Protein 4BG7 (pdb70)

Secondary structure (P-SEA, 3-state):
cccccccccccccbbbbcccccccccccccccccccccbbbbbbbbcccbbbbbccccccccccaaaaaaaaaaaaaaaaaaccaaaaaaaaaaaccc/ccbbbbbcccccccccccbbbbcccbbbbbbbbbbbccccccccccccccccccaaaaaaaaaaaaaaaaaaccaaaaaaaaaaaaac

Nearest PDB structures (foldseek):
  4bg7-assembly1_A  TM=1.010E+00  e=4.089E-16  Tequintavirus T5
  4bg7-assembly1_B  TM=7.898E-01  e=1.326E-11  Tequintavirus T5
  7jta-assembly1_A  TM=6.533E-01  e=3.743E-01  Clostridia bacterium
  4bg7-assembly1_B  TM=1.011E+00  e=5.652E-16  Tequintavirus T5
  4bg7-assembly1_A  TM=7.898E-01  e=8.156E-12  Tequintavirus T5

Solvent-accessible surface area: 10428 Å² total; per-residue (Å²): 120,31,18,13,108,62,2,102,65,16,104,44,82,29,41,26,77,9,52,96,131,158,14,71,5,11,32,14,0,3,0,82,46,162,67,69,72,1,4,4,1,18,39,39,72,69,41,172,103,106,107,86,104,80,33,131,62,12,4,0,5,5,21,52,85,145,6,3,0,40,10,19,42,0,2,20,58,0,0,54,100,52,158,26,40,148,61,0,75,104,56,7,112,93,61,104,112,64,161,79,82,38,70,26,69,5,17,98,94,173,17,38,18,0,35,0,24,2,54,80,118,191,85,82,55,73,0,3,8,48,10,52,44,58,52,173,112,104,114,86,81,70,15,201,11,8,11,65,4,68,32,53,64,109,22,2,0,36,6,16,33,0,3,24,55,0,0,49,121,42,156,41,28,152,90,0,73,121,109,7,92,70,65,141,100,78

CATH classification: 2.30.31.10

B-factor: mean 36.11, std 12.83, range [18.99, 108.03]

Structure (mmCIF, N/CA/C/O backbone):
data_4BG7
#
_entry.id   4BG7
#
_cell.length_a   108.570
_cell.length_b   108.570
_cell.length_c   34.633
_cell.angle_alpha   90.00
_cell.angle_beta   90.00
_cell.angle_gamma   90.00
#
_symmetry.space_group_name_H-M   'I 4'
#
loop_
_entity.id
_entity.type
_entity.pdbx_description
1 polymer 'PUTATIVE TRANSCRIPTIONAL COACTIVATOR P15'
2 water water
#
loop_
_atom_site.group_PDB
_atom_site.id
_atom_site.type_symbol
_atom_site.label_atom_id
_atom_site.label_alt_id
_atom_site.label_comp_id
_atom_site.label_asym_id
_atom_site.label_entity_id
_atom_site.label_seq_id
_atom_site.pdbx_PDB_ins_code
_atom_site.Cartn_x
_atom_site.Cartn_y
_atom_site.Cartn_z
_atom_site.occupancy
_atom_site.B_iso_or_equiv
_atom_site.auth_seq_id
_atom_site.auth_comp_id
_atom_site.auth_asym_id
_atom_site.auth_atom_id
_atom_site.pdbx_PDB_model_num
ATOM 1 N N . GLU A 1 3 ? 33.551 69.609 85.056 1.00 42.85 3 GLU A N 1
ATOM 2 C CA . GLU A 1 3 ? 32.336 68.928 84.423 1.00 45.43 3 GLU A CA 1
ATOM 3 C C . GLU A 1 3 ? 31.250 69.950 84.059 1.00 44.88 3 GLU A C 1
ATOM 4 O O . GLU A 1 3 ? 30.433 70.331 84.919 1.00 41.51 3 GLU A O 1
ATOM 10 N N . GLN A 1 4 ? 31.217 70.382 82.799 1.00 38.18 4 GLN A N 1
ATOM 11 C CA . GLN A 1 4 ? 30.377 71.527 82.383 1.00 37.65 4 GLN A CA 1
ATOM 12 C C . GLN A 1 4 ? 30.187 71.599 80.852 1.00 32.10 4 GLN A C 1
ATOM 13 O O . GLN A 1 4 ? 30.992 71.033 80.160 1.00 33.14 4 GLN A O 1
ATOM 19 N N . VAL A 1 5 ? 29.183 72.341 80.361 1.00 33.38 5 VAL A N 1
ATOM 20 C CA . VAL A 1 5 ? 29.025 72.644 78.914 1.00 36.02 5 VAL A CA 1
ATOM 21 C C . VAL A 1 5 ? 29.559 74.061 78.584 1.00 35.07 5 VAL A C 1
ATOM 22 O O . VAL A 1 5 ? 29.376 75.028 79.349 1.00 31.51 5 VAL A O 1
ATOM 26 N N . ASN A 1 6 ? 30.289 74.154 77.479 1.00 32.94 6 ASN A N 1
ATOM 27 C CA . ASN A 1 6 ? 30.815 75.429 77.017 1.00 31.39 6 ASN A CA 1
ATOM 28 C C . ASN A 1 6 ? 30.055 75.895 75.811 1.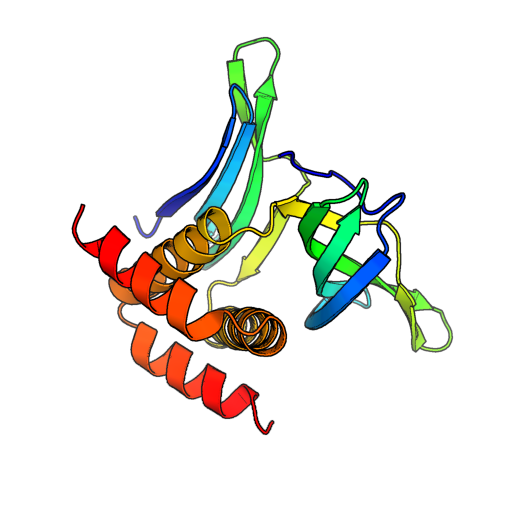00 29.10 6 ASN A C 1
ATOM 29 O O . ASN A 1 6 ? 29.804 75.081 74.906 1.00 26.86 6 ASN A O 1
ATOM 34 N N . GLN A 1 7 ? 29.719 77.212 75.799 1.00 28.83 7 GLN A N 1
ATOM 35 C CA . GLN A 1 7 ? 28.838 77.807 74.774 1.00 28.65 7 GLN A CA 1
ATOM 36 C C . GLN A 1 7 ? 29.648 78.514 73.705 1.00 25.39 7 GLN A C 1
ATOM 37 O O . GLN A 1 7 ? 29.100 79.060 72.729 1.00 26.69 7 GLN A O 1
ATOM 43 N N . ASN A 1 8 ? 30.975 78.420 73.868 1.00 25.78 8 ASN A N 1
ATOM 44 C CA . ASN A 1 8 ? 31.959 78.887 72.923 1.00 24.98 8 ASN A CA 1
ATOM 45 C C . ASN A 1 8 ? 33.333 78.238 73.248 1.00 22.02 8 ASN A C 1
ATOM 46 O O . ASN A 1 8 ? 33.478 77.442 74.203 1.00 24.36 8 ASN A O 1
ATOM 51 N N . TYR A 1 9 ? 34.297 78.520 72.375 1.00 21.48 9 TYR A N 1
ATOM 52 C CA . TYR A 1 9 ? 35.623 77.988 72.534 1.00 21.96 9 TYR A CA 1
ATOM 53 C C . TYR A 1 9 ? 36.678 78.968 73.051 1.00 24.33 9 TYR A C 1
ATOM 54 O O . TYR A 1 9 ? 37.878 78.702 72.926 1.00 20.83 9 TYR A O 1
ATOM 63 N N . GLU A 1 10 ? 36.236 80.073 73.659 1.00 25.08 10 GLU A N 1
ATOM 64 C CA . GLU A 1 10 ? 37.174 80.968 74.364 1.00 28.41 10 GLU A CA 1
ATOM 65 C C . GLU A 1 10 ? 38.016 80.236 75.403 1.00 26.66 10 GLU A C 1
ATOM 66 O O . GLU A 1 10 ? 37.498 79.558 76.292 1.00 27.08 10 GLU A O 1
ATOM 72 N N . GLY A 1 11 ? 39.330 80.372 75.282 1.00 30.05 11 GLY A N 1
ATOM 73 C CA . GLY A 1 11 ? 40.266 79.726 76.203 1.00 32.88 11 GLY A CA 1
ATOM 74 C C . GLY A 1 11 ? 40.589 78.252 75.883 1.00 34.86 11 GLY A C 1
ATOM 75 O O . GLY A 1 11 ? 41.371 77.633 76.587 1.00 36.66 11 GLY A O 1
ATOM 76 N N . HIS A 1 12 ? 39.994 77.688 74.830 1.00 30.77 12 HIS A N 1
ATOM 77 C CA . HIS A 1 12 ? 40.217 76.278 74.494 1.00 27.52 12 HIS A CA 1
ATOM 78 C C . HIS A 1 12 ? 41.329 76.186 73.526 1.00 27.68 12 HIS A C 1
ATOM 79 O O . HIS A 1 12 ? 41.438 77.004 72.603 1.00 26.86 12 HIS A O 1
ATOM 86 N N . VAL A 1 13 ? 42.094 75.117 73.643 1.00 28.52 13 VAL A N 1
ATOM 87 C CA . VAL A 1 13 ? 43.087 74.751 72.651 1.00 26.73 13 VAL A CA 1
ATOM 88 C C . VAL A 1 13 ? 42.710 73.333 72.106 1.00 23.90 13 VAL A C 1
ATOM 89 O O . VAL A 1 13 ? 42.553 72.417 72.890 1.00 27.66 13 VAL A O 1
ATOM 93 N N . ASP A 1 14 ? 42.656 73.187 70.798 1.00 25.00 14 ASP A N 1
ATOM 94 C CA . ASP A 1 14 ? 42.358 71.910 70.159 1.00 26.76 14 ASP A CA 1
ATOM 95 C C . ASP A 1 14 ? 43.508 70.917 70.356 1.00 32.90 14 ASP A C 1
ATOM 96 O O . ASP A 1 14 ? 44.707 71.228 70.173 1.00 34.49 14 ASP A O 1
ATOM 101 N N . ASP A 1 15 ? 43.133 69.707 70.684 1.00 30.66 15 ASP A N 1
ATOM 102 C CA . ASP A 1 15 ? 44.031 68.551 70.663 1.00 32.47 15 ASP A CA 1
ATOM 103 C C . ASP A 1 15 ? 43.725 67.592 69.515 1.00 32.09 15 ASP A C 1
ATOM 104 O O . ASP A 1 15 ? 44.649 66.965 69.002 1.00 31.50 15 ASP A O 1
ATOM 109 N N . GLN A 1 16 ? 42.464 67.506 69.097 1.00 27.85 16 GLN A N 1
ATOM 110 C CA . GLN A 1 16 ? 42.097 66.844 67.780 1.00 28.28 16 GLN A CA 1
ATOM 111 C C . GLN A 1 16 ? 41.007 67.614 67.105 1.00 27.87 16 GLN A C 1
ATOM 112 O O . GLN A 1 16 ? 40.199 68.265 67.788 1.00 28.70 16 GLN A O 1
ATOM 118 N N . SER A 1 17 ? 40.931 67.520 65.764 1.00 26.46 17 SER A N 1
ATOM 119 C CA . SER A 1 17 ? 39.923 68.229 64.987 1.00 27.67 17 SER A CA 1
ATOM 120 C C . SER A 1 17 ? 39.672 67.448 63.715 1.00 29.12 17 SER A C 1
ATOM 121 O O . SER A 1 17 ? 40.641 67.272 62.957 1.00 31.86 17 SER A O 1
ATOM 124 N N . ILE A 1 18 ? 38.428 66.999 63.492 1.00 29.75 18 ILE A N 1
ATOM 125 C CA . ILE A 1 18 ? 38.027 66.231 62.269 1.00 30.98 18 ILE A CA 1
ATOM 126 C C . ILE A 1 18 ? 36.855 66.850 61.541 1.00 26.60 18 ILE A C 1
ATOM 127 O O . ILE A 1 18 ? 35.770 67.099 62.117 1.00 29.09 18 ILE A O 1
ATOM 132 N N . ILE A 1 19 ? 37.047 67.157 60.255 1.00 25.86 19 ILE A N 1
ATOM 133 C CA . ILE A 1 19 ? 35.982 67.707 59.492 1.00 27.86 19 ILE A CA 1
ATOM 134 C C . ILE A 1 19 ? 34.780 66.763 59.410 1.00 28.77 19 ILE A C 1
ATOM 135 O O . ILE A 1 19 ? 34.944 65.597 59.168 1.00 37.09 19 ILE A O 1
ATOM 140 N N . LEU A 1 20 ? 33.595 67.287 59.618 1.00 32.01 20 LEU A N 1
ATOM 141 C CA . LEU A 1 20 ? 32.358 66.579 59.399 1.00 33.71 20 LEU A CA 1
ATOM 142 C C . LEU A 1 20 ? 31.786 67.030 58.040 1.00 40.84 20 LEU A C 1
ATOM 143 O O . LEU A 1 20 ? 31.710 66.213 57.146 1.00 43.20 20 LEU A O 1
ATOM 148 N N . TRP A 1 21 ? 31.370 68.296 57.915 1.00 42.19 21 TRP A N 1
ATOM 149 C CA . TRP A 1 21 ? 30.789 68.850 56.674 1.00 42.43 21 TRP A CA 1
ATOM 150 C C . TRP A 1 21 ? 30.771 70.386 56.670 1.00 45.83 21 TRP A C 1
ATOM 151 O O . TRP A 1 21 ? 31.187 71.022 57.654 1.00 43.41 21 TRP A O 1
ATOM 162 N N . GLU A 1 22 ? 30.306 70.988 55.575 1.00 41.97 22 GLU A N 1
ATOM 163 C CA . GLU A 1 22 ? 30.235 72.466 55.428 1.00 45.54 22 GLU A CA 1
ATOM 164 C C . GLU A 1 22 ? 28.896 72.957 54.948 1.00 46.99 22 GLU A C 1
ATOM 165 O O . GLU A 1 22 ? 28.207 72.226 54.248 1.00 47.14 22 GLU A O 1
ATOM 171 N N . LYS A 1 23 ? 28.607 74.232 55.221 1.00 47.50 23 LYS A N 1
ATOM 172 C CA . LYS A 1 23 ? 27.380 74.944 54.806 1.00 51.92 23 LYS A CA 1
ATOM 173 C C . LYS A 1 23 ? 27.803 76.365 54.383 1.00 53.93 23 LYS A C 1
ATOM 174 O O . LYS A 1 23 ? 28.175 77.196 55.230 1.00 44.43 23 LYS A O 1
ATOM 180 N N . GLU A 1 24 ? 27.798 76.612 53.071 1.00 51.86 24 GLU A N 1
ATOM 181 C CA . GLU A 1 24 ? 28.286 77.889 52.498 1.00 56.06 24 GLU A CA 1
ATOM 182 C C . GLU A 1 24 ? 29.466 78.422 53.298 1.00 57.47 24 GLU A C 1
ATOM 183 O O . GLU A 1 24 ? 29.426 79.557 53.796 1.00 60.51 24 GLU A O 1
ATOM 189 N N . GLY A 1 25 ? 30.510 77.617 53.464 1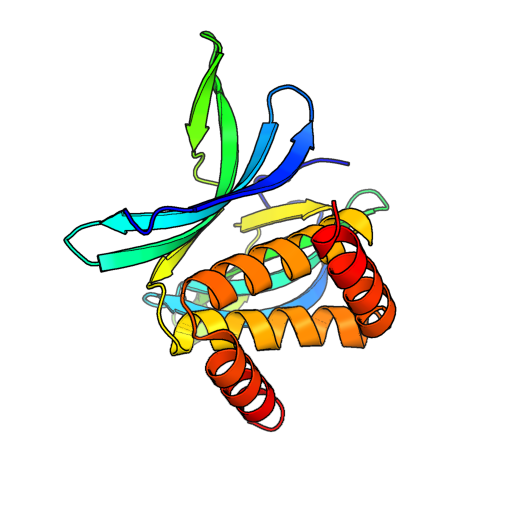.00 51.79 25 GLY A N 1
ATOM 190 C CA . GLY A 1 25 ? 31.754 78.175 54.022 1.00 54.97 25 GLY A CA 1
ATOM 191 C C . GLY A 1 25 ? 31.768 78.519 55.507 1.00 53.13 25 GLY A C 1
ATOM 192 O O . GLY A 1 25 ? 32.669 79.256 55.977 1.00 45.28 25 GLY A O 1
ATOM 193 N N . GLU A 1 26 ? 30.738 78.046 56.217 1.00 48.50 26 GLU A N 1
ATOM 194 C CA . GLU A 1 26 ? 30.843 77.652 57.609 1.00 47.72 26 GLU A CA 1
ATOM 195 C C . GLU A 1 26 ? 31.115 76.116 57.642 1.00 42.13 26 GLU A C 1
ATOM 196 O O . GLU A 1 26 ? 30.370 75.322 57.080 1.00 49.97 26 GLU A O 1
ATOM 202 N N . GLN A 1 27 ? 32.204 75.708 58.250 1.00 39.12 27 GLN A N 1
ATOM 203 C CA . GLN A 1 27 ? 32.610 74.300 58.301 1.00 36.41 27 GLN A CA 1
ATOM 204 C C . GLN A 1 27 ? 32.541 73.696 59.733 1.00 42.74 27 GLN A C 1
ATOM 205 O O . GLN A 1 27 ? 32.972 74.337 60.699 1.00 39.23 27 GLN A O 1
ATOM 211 N N . VAL A 1 28 ? 32.065 72.449 59.860 1.00 38.08 28 VAL A N 1
ATOM 212 C CA . VAL A 1 28 ? 31.770 71.856 61.170 1.00 37.56 28 VAL A CA 1
ATOM 213 C C . VAL A 1 28 ? 32.859 70.842 61.520 1.00 31.13 28 VAL A C 1
ATOM 214 O O . VAL A 1 28 ? 32.998 69.854 60.834 1.00 34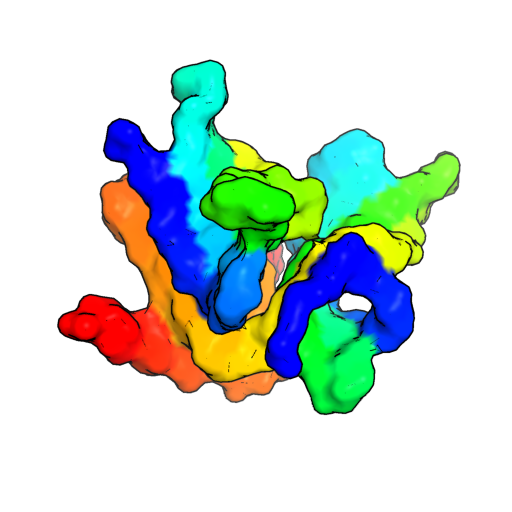.72 28 VAL A O 1
ATOM 218 N N . ARG A 1 29 ? 33.665 71.092 62.568 1.00 30.88 29 ARG A N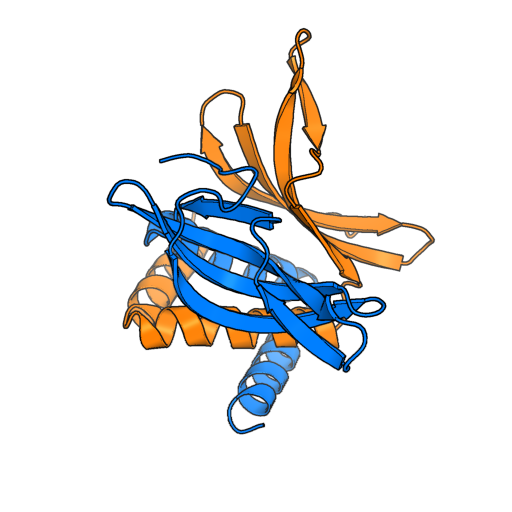 1
ATOM 219 C CA . ARG A 1 29 ? 34.709 70.123 62.982 1.00 26.52 29 ARG A CA 1
ATOM 220 C C . ARG A 1 29 ? 34.484 69.524 64.349 1.00 27.22 29 ARG A C 1
ATOM 221 O O . ARG A 1 29 ? 34.310 70.236 65.333 1.00 25.25 29 ARG A O 1
ATOM 229 N N . LEU A 1 30 ? 34.450 68.199 64.401 1.00 25.77 30 LEU A N 1
ATOM 230 C CA . LEU A 1 30 ? 34.417 67.450 65.648 1.00 25.96 30 LEU A CA 1
ATOM 231 C C . LEU A 1 30 ? 35.737 67.626 66.334 1.00 24.81 30 LEU A C 1
ATOM 232 O O . LEU A 1 30 ? 36.817 67.262 65.791 1.00 26.96 30 LEU A O 1
ATOM 237 N N . THR A 1 31 ? 35.653 68.125 67.559 1.00 24.11 31 THR A N 1
ATOM 238 C CA . THR A 1 31 ? 36.831 68.669 68.219 1.00 23.26 31 THR A CA 1
ATOM 239 C C . THR A 1 31 ? 36.998 68.131 69.641 1.00 22.40 31 THR A C 1
ATOM 240 O O . THR A 1 31 ? 36.027 68.012 70.377 1.00 21.58 31 THR A O 1
ATOM 244 N N . VAL A 1 32 ? 38.237 67.786 69.975 1.00 22.81 32 VAL A N 1
ATOM 245 C CA . VAL A 1 32 ? 38.608 67.516 71.346 1.00 22.15 32 VAL A CA 1
ATOM 246 C C . VAL A 1 32 ? 39.517 68.714 71.678 1.00 21.59 32 VAL A C 1
ATOM 247 O O . VAL A 1 32 ? 40.518 68.998 70.969 1.00 24.05 32 VAL A O 1
ATOM 251 N N . SER A 1 33 ? 39.203 69.353 72.782 1.00 23.98 33 SER A N 1
ATOM 252 C CA . SER A 1 33 ? 39.921 70.553 73.231 1.00 22.87 33 SER A CA 1
ATOM 253 C C . SER A 1 33 ? 40.198 70.478 74.723 1.00 24.95 33 SER A C 1
ATOM 254 O O . SER A 1 33 ? 39.521 69.763 75.457 1.00 23.85 33 SER A O 1
ATOM 257 N N . GLU A 1 34 ? 41.201 71.242 75.150 1.00 26.43 34 GLU A N 1
ATOM 258 C CA . GLU A 1 34 ? 41.555 71.322 76.573 1.00 26.42 34 GLU A CA 1
ATOM 259 C C . GLU A 1 34 ? 41.223 72.756 77.011 1.00 27.08 34 GLU A C 1
ATOM 260 O O . GLU A 1 34 ? 41.545 73.710 76.292 1.00 23.77 34 GLU A O 1
ATOM 266 N N . PHE A 1 35 ? 40.604 72.867 78.189 1.00 27.48 35 PHE A N 1
ATOM 267 C CA . PHE A 1 35 ? 40.224 74.157 78.810 1.00 32.16 35 PHE A CA 1
ATOM 268 C C . PHE A 1 35 ? 40.227 73.927 80.359 1.00 31.60 35 PHE A C 1
ATOM 269 O O . PHE A 1 35 ? 39.536 73.006 80.824 1.00 34.40 35 PHE A O 1
ATOM 277 N N . ARG A 1 36 ? 41.049 74.657 81.122 1.00 39.07 36 ARG A N 1
ATOM 278 C CA . ARG A 1 36 ? 40.928 74.677 82.634 1.00 38.20 36 ARG A CA 1
ATOM 279 C C . ARG A 1 36 ? 41.186 73.295 83.162 1.00 38.28 36 ARG A C 1
ATOM 280 O O . ARG A 1 36 ? 40.440 72.771 83.980 1.00 38.13 36 ARG A O 1
ATOM 288 N N . GLY A 1 37 ? 42.224 72.678 82.622 1.00 35.71 37 GLY A N 1
ATOM 289 C CA . GLY A 1 37 ? 42.661 71.389 83.097 1.00 39.70 37 GLY A CA 1
ATOM 290 C C . GLY A 1 37 ? 41.868 70.171 82.646 1.00 38.73 37 GLY A C 1
ATOM 291 O O . GLY A 1 37 ? 42.189 69.096 83.073 1.00 36.90 37 GLY A O 1
ATOM 292 N N . ASN A 1 38 ? 40.846 70.340 81.784 1.00 32.68 38 ASN A N 1
ATOM 293 C CA . ASN A 1 38 ? 39.920 69.273 81.451 1.00 31.15 38 ASN A CA 1
ATOM 294 C C . ASN A 1 38 ? 39.711 69.174 79.944 1.00 30.25 38 ASN A C 1
ATOM 295 O O . ASN A 1 38 ? 39.914 70.133 79.225 1.00 28.00 38 ASN A O 1
ATOM 300 N N . LEU A 1 39 ? 39.337 67.985 79.482 1.00 29.47 39 LEU A N 1
ATOM 301 C CA . LEU A 1 3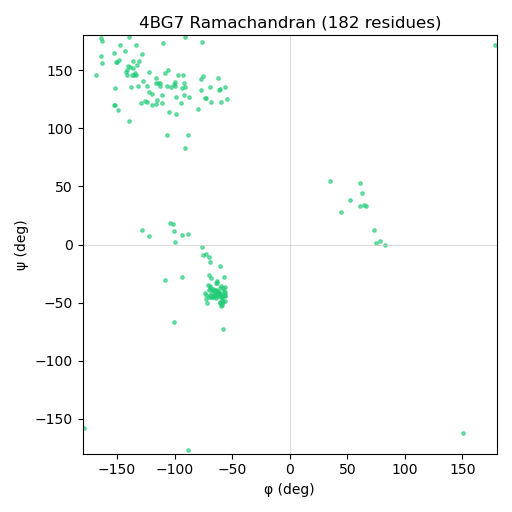9 ? 39.056 67.758 78.051 1.00 26.19 39 LEU A CA 1
ATOM 302 C C . LEU A 1 39 ? 37.557 67.845 77.778 1.00 21.91 39 LEU A C 1
ATOM 303 O O . LEU A 1 39 ? 36.752 67.385 78.546 1.00 23.60 39 LEU A O 1
ATOM 308 N N . TYR A 1 40 ? 37.236 68.355 76.590 1.00 23.42 40 TYR A N 1
ATOM 309 C CA . TYR A 1 40 ? 35.902 68.524 76.088 1.00 21.65 40 TYR A CA 1
ATOM 310 C C . TYR A 1 40 ? 35.823 68.040 74.662 1.00 22.29 40 TYR A C 1
ATOM 311 O O . TYR A 1 40 ? 36.827 68.106 73.914 1.00 23.99 40 TYR A O 1
ATOM 320 N N . MET A 1 41 ? 34.647 67.511 74.308 1.00 23.12 41 MET A N 1
ATOM 321 C CA . MET A 1 41 ? 34.336 67.206 72.915 1.00 22.29 41 MET A CA 1
ATOM 322 C C . MET A 1 41 ? 33.177 68.046 72.447 1.00 20.97 41 MET A C 1
ATOM 323 O O . MET A 1 41 ? 32.226 68.295 73.166 1.00 23.99 41 MET A O 1
ATOM 328 N N . GLY A 1 42 ? 33.251 68.460 71.192 1.00 22.11 42 GLY A N 1
ATOM 329 C CA . GLY A 1 42 ? 32.184 69.280 70.629 1.00 20.79 42 GLY A CA 1
ATOM 330 C C . GLY A 1 42 ? 32.390 69.654 69.176 1.00 20.76 42 GLY A C 1
ATOM 331 O O . GLY A 1 42 ? 33.140 68.994 68.452 1.00 19.83 42 GLY A O 1
ATOM 332 N N . ILE A 1 43 ? 31.739 70.730 68.753 1.00 19.88 43 ILE A N 1
ATOM 333 C CA . ILE A 1 43 ? 31.892 71.181 67.379 1.00 20.68 43 ILE A CA 1
ATOM 334 C C . ILE A 1 43 ? 32.469 72.593 67.381 1.00 21.58 43 ILE A C 1
ATOM 335 O O . ILE A 1 43 ? 31.890 73.451 67.998 1.00 21.76 43 ILE A O 1
ATOM 340 N N . ARG A 1 44 ? 33.637 72.793 66.773 1.00 20.03 44 ARG A N 1
ATOM 341 C CA . ARG A 1 44 ? 34.196 74.145 66.608 1.00 22.17 44 ARG A CA 1
ATOM 342 C C . ARG A 1 44 ? 33.969 74.555 65.179 1.00 24.60 44 ARG A C 1
ATOM 343 O O . ARG A 1 44 ? 34.208 73.753 64.261 1.00 28.33 44 ARG A O 1
ATOM 351 N N . TYR A 1 45 ? 33.515 75.784 64.962 1.00 26.87 45 TYR A N 1
ATOM 352 C CA . TYR A 1 45 ? 33.304 76.270 63.567 1.00 27.40 45 TYR A CA 1
ATOM 353 C C . TYR A 1 45 ? 34.561 76.899 62.939 1.00 27.25 45 TYR A C 1
ATOM 354 O O . TYR A 1 45 ? 35.169 77.785 63.542 1.00 27.17 45 TYR A O 1
ATOM 363 N N . TRP A 1 46 ? 34.937 76.420 61.757 1.00 26.43 46 TRP A N 1
ATOM 364 C CA . TRP A 1 46 ? 35.904 77.105 60.891 1.00 26.18 46 TRP A CA 1
ATOM 365 C C . TRP A 1 46 ? 35.213 77.890 59.799 1.00 29.42 46 TRP A C 1
ATOM 366 O O . TRP A 1 46 ? 34.200 77.433 59.268 1.00 31.70 46 TRP A O 1
ATOM 377 N N . LEU A 1 47 ? 35.700 79.101 59.469 1.00 24.11 47 LEU A N 1
ATOM 378 C CA . LEU A 1 47 ? 35.050 79.922 58.481 1.00 28.21 47 LEU A CA 1
ATOM 379 C C . LEU A 1 47 ? 35.992 80.257 57.361 1.00 26.75 47 LEU A C 1
ATOM 380 O O . LEU A 1 47 ? 37.170 80.445 57.572 1.00 26.19 47 LEU A O 1
ATOM 385 N N . LEU A 1 48 ? 35.432 80.408 56.165 1.00 25.27 48 LEU A N 1
ATOM 386 C CA . LEU A 1 48 ? 36.205 80.784 54.991 1.00 25.99 48 LEU A CA 1
ATOM 387 C C . LEU A 1 48 ? 36.509 82.248 55.032 1.00 23.25 48 LEU A C 1
ATOM 388 O O . LEU A 1 48 ? 35.644 83.003 55.410 1.00 25.55 48 LEU A O 1
ATOM 393 N N . ASP A 1 49 ? 37.707 82.629 54.595 1.00 23.11 49 ASP A N 1
ATOM 394 C CA . ASP A 1 49 ? 37.994 83.973 54.197 1.00 24.53 49 ASP A CA 1
ATOM 395 C C . ASP A 1 49 ? 37.754 84.182 52.730 1.00 25.22 49 ASP A C 1
ATOM 396 O O . ASP A 1 49 ? 37.368 83.224 52.029 1.00 24.58 49 ASP A O 1
ATOM 401 N N . ILE A 1 50 ? 37.968 85.423 52.234 1.00 26.45 50 ILE A N 1
ATOM 402 C CA . ILE A 1 50 ? 37.731 85.702 50.796 1.00 28.31 50 ILE A CA 1
ATOM 403 C C . ILE A 1 50 ? 38.743 85.030 49.873 1.00 34.21 50 ILE A C 1
ATOM 404 O O . ILE A 1 50 ? 38.534 84.953 48.683 1.00 30.92 50 ILE A O 1
ATOM 409 N N . ASN A 1 51 ? 39.849 84.551 50.427 1.00 31.14 51 ASN A N 1
ATOM 410 C CA . ASN A 1 51 ? 40.868 83.846 49.671 1.00 35.69 51 ASN A CA 1
ATOM 411 C C . ASN A 1 51 ? 40.625 82.372 49.725 1.00 35.69 51 ASN A C 1
ATOM 412 O O . ASN A 1 51 ? 41.455 81.617 49.286 1.00 37.26 51 ASN A O 1
ATOM 417 N N . ASP A 1 52 ? 39.482 81.973 50.271 1.00 30.06 52 ASP A N 1
ATOM 418 C CA . ASP A 1 52 ? 39.056 80.588 50.344 1.00 35.01 52 ASP A CA 1
ATOM 419 C C . ASP A 1 52 ? 39.965 79.694 51.228 1.00 36.08 52 ASP A C 1
ATOM 420 O O . ASP A 1 52 ? 40.180 78.535 50.900 1.00 31.84 52 ASP A O 1
ATOM 425 N N . GLU A 1 53 ? 40.526 80.267 52.295 1.00 30.76 53 GLU A N 1
ATOM 426 C CA . GLU A 1 53 ? 41.258 79.538 53.317 1.00 31.72 53 GLU A CA 1
ATOM 427 C C . GLU A 1 53 ? 40.367 79.461 54.557 1.00 31.51 53 GLU A C 1
ATOM 428 O O . GLU A 1 53 ? 39.579 80.371 54.828 1.00 30.97 53 GLU A O 1
ATOM 434 N N . TRP A 1 54 ? 40.536 78.396 55.334 1.00 31.34 54 TRP A N 1
ATOM 435 C CA . TRP A 1 54 ? 39.756 78.107 56.547 1.00 28.43 54 TRP A CA 1
ATOM 436 C C . TRP A 1 54 ? 40.454 78.689 57.741 1.00 28.86 54 TRP A C 1
ATOM 437 O O . TRP A 1 54 ? 41.668 78.495 57.948 1.00 28.99 54 TRP A O 1
ATOM 448 N N . PHE A 1 55 ? 39.682 79.452 58.512 1.00 27.52 55 PHE A N 1
ATOM 449 C CA . PHE A 1 55 ? 40.146 80.114 59.694 1.00 23.60 55 PHE A CA 1
ATOM 450 C C . PHE A 1 55 ? 39.376 79.511 60.883 1.00 24.63 55 PHE A C 1
ATOM 451 O O . PHE A 1 55 ? 38.157 79.600 60.930 1.00 24.40 55 PHE A O 1
ATOM 459 N N . PRO A 1 56 ? 40.076 78.935 61.857 1.00 24.16 56 PRO A N 1
ATOM 460 C CA . PRO A 1 56 ? 39.404 78.501 63.099 1.00 23.82 56 PRO A CA 1
ATOM 461 C C . PRO A 1 56 ? 38.783 79.656 63.820 1.00 25.15 56 PRO A C 1
ATOM 462 O O . PRO A 1 56 ? 39.448 80.679 63.996 1.00 26.59 56 PRO A O 1
ATOM 466 N N . THR A 1 57 ? 37.538 79.528 64.259 1.00 27.77 57 THR A N 1
ATOM 467 C CA . THR A 1 57 ? 36.927 80.547 65.114 1.00 25.98 57 THR A CA 1
ATOM 468 C C . THR A 1 57 ? 36.739 80.061 66.507 1.00 23.80 57 THR A C 1
ATOM 469 O O . THR A 1 57 ? 36.890 78.866 66.832 1.00 23.61 57 THR A O 1
ATOM 473 N N . LYS A 1 58 ? 36.326 80.977 67.367 1.00 25.67 58 LYS A N 1
ATOM 474 C CA . LYS A 1 58 ? 36.002 80.606 68.760 1.00 27.14 58 LYS A CA 1
ATOM 475 C C . LYS A 1 58 ? 34.540 80.168 68.929 1.00 24.66 58 LYS A C 1
ATOM 476 O O . LYS A 1 58 ? 34.026 80.071 70.052 1.00 27.80 58 LYS A O 1
ATOM 482 N N . SER A 1 59 ? 33.820 80.002 67.832 1.00 23.06 59 SER A N 1
ATOM 483 C CA . SER A 1 59 ? 32.384 79.662 67.906 1.00 24.28 59 SER A CA 1
ATOM 484 C C . SER A 1 59 ? 32.181 78.157 67.878 1.00 23.97 59 SER A C 1
ATOM 485 O O . SER A 1 59 ? 32.918 77.395 67.150 1.00 24.34 59 SER A O 1
ATOM 488 N N . GLY A 1 60 ? 31.258 77.724 68.710 1.00 24.29 60 GLY A N 1
ATOM 489 C CA . GLY A 1 60 ? 30.864 76.299 68.794 1.00 22.44 60 GLY A CA 1
ATOM 490 C C . GLY A 1 60 ? 30.395 75.978 70.196 1.00 22.31 60 GLY A C 1
ATOM 491 O O . GLY A 1 60 ? 30.129 76.877 71.009 1.00 26.01 60 GLY A O 1
ATOM 492 N N . PHE A 1 61 ? 30.353 74.691 70.519 1.00 23.90 61 PHE A N 1
ATOM 493 C CA . PHE A 1 61 ? 29.915 74.269 71.860 1.00 22.91 61 PHE A CA 1
ATOM 494 C C . PHE A 1 61 ? 30.633 72.956 72.205 1.00 22.90 61 PHE A C 1
ATOM 495 O O . PHE A 1 61 ? 31.045 72.247 71.356 1.00 20.61 61 PHE A O 1
ATOM 503 N N . SER A 1 62 ? 30.770 72.639 73.471 1.00 22.04 62 SER A N 1
ATOM 504 C CA . SER A 1 62 ? 31.418 71.444 73.837 1.00 22.57 62 SER A CA 1
ATOM 505 C C . SER A 1 62 ? 30.908 70.959 75.167 1.00 25.76 62 SER A C 1
ATOM 506 O O . SER A 1 62 ? 30.196 71.699 75.917 1.00 24.49 62 SER A O 1
ATOM 509 N N . PHE A 1 63 ? 31.215 69.706 75.456 1.00 23.60 63 PHE A N 1
ATOM 510 C CA . PHE A 1 63 ? 30.857 69.163 76.742 1.00 25.45 63 PHE A CA 1
ATOM 511 C C . PHE A 1 63 ? 31.910 68.138 77.161 1.00 24.19 63 PHE A C 1
ATOM 512 O O . PHE A 1 63 ? 32.775 67.788 76.383 1.00 24.26 63 PHE A O 1
ATOM 520 N N . PRO A 1 64 ? 31.856 67.636 78.397 1.00 25.01 64 PRO A N 1
ATOM 521 C CA . PRO A 1 64 ? 33.030 66.855 78.777 1.00 26.03 64 PRO A CA 1
ATOM 522 C C . PRO A 1 64 ? 33.342 65.589 77.970 1.00 24.14 64 PRO A C 1
ATOM 523 O O . PRO A 1 64 ? 32.464 64.863 77.492 1.00 24.29 64 PRO A O 1
ATOM 527 N N . TYR A 1 65 ? 34.633 65.368 77.788 1.00 23.68 65 TYR A N 1
ATOM 528 C CA . TYR A 1 65 ? 35.162 64.222 77.095 1.00 26.18 65 TYR A CA 1
ATOM 529 C C . TYR A 1 65 ? 35.752 63.292 78.121 1.00 27.25 65 TYR A C 1
ATOM 530 O O . TYR A 1 65 ? 36.927 63.461 78.464 1.00 26.65 65 TYR A O 1
ATOM 539 N N . THR A 1 66 ? 34.971 62.320 78.572 1.00 29.41 66 THR A N 1
ATOM 540 C CA . THR A 1 66 ? 35.389 61.395 79.581 1.00 26.66 66 THR A CA 1
ATOM 541 C C . THR A 1 66 ? 34.990 60.006 79.081 1.00 30.58 66 THR A C 1
ATOM 542 O O . THR A 1 66 ? 34.277 59.889 78.062 1.00 25.75 66 THR A O 1
ATOM 546 N N . LEU A 1 67 ? 35.432 58.957 79.786 1.00 27.74 67 LEU A N 1
ATOM 547 C CA . LEU A 1 67 ? 34.930 57.589 79.492 1.00 31.74 67 LEU A CA 1
ATOM 548 C C . LEU A 1 67 ? 33.420 57.529 79.594 1.00 28.89 67 LEU A C 1
ATOM 549 O O . LEU A 1 67 ? 32.764 56.904 78.763 1.00 30.48 67 LEU A O 1
ATOM 554 N N . GLU A 1 68 ? 32.856 58.186 80.603 1.00 28.06 68 GLU A N 1
ATOM 555 C CA . GLU A 1 68 ? 31.411 58.190 80.744 1.00 32.23 68 GLU A CA 1
ATOM 556 C C . GLU A 1 68 ? 30.644 58.781 79.568 1.00 30.35 68 GLU A C 1
ATOM 557 O O . GLU A 1 68 ? 29.672 58.189 79.074 1.00 27.26 68 GLU A O 1
ATOM 563 N N . THR A 1 69 ? 31.025 59.995 79.184 1.00 25.99 69 THR A N 1
ATOM 564 C CA . THR A 1 69 ? 30.302 60.680 78.119 1.00 24.90 69 THR A CA 1
ATOM 565 C C . THR A 1 69 ? 30.548 60.011 76.767 1.00 21.82 69 THR A C 1
ATOM 566 O O . THR A 1 69 ? 29.621 59.912 75.930 1.00 26.54 69 THR A O 1
ATOM 570 N N . THR A 1 70 ? 31.763 59.573 76.526 1.00 23.57 70 THR A N 1
ATOM 571 C CA . THR A 1 70 ? 32.068 58.933 75.264 1.00 23.46 70 THR A CA 1
ATOM 572 C C . THR A 1 70 ? 31.355 57.609 75.149 1.00 26.83 70 THR A C 1
ATOM 573 O O . THR A 1 70 ? 30.762 57.337 74.106 1.00 25.27 70 THR A O 1
ATOM 577 N N . SER A 1 71 ? 31.377 56.794 76.227 1.00 25.74 71 SER A N 1
ATOM 578 C CA . SER A 1 71 ? 30.645 55.518 76.281 1.00 26.83 71 SER A CA 1
ATOM 579 C C . SER A 1 71 ? 29.131 55.765 76.134 1.00 24.50 71 SER A C 1
ATOM 580 O O . SER A 1 71 ? 28.447 55.066 75.394 1.00 24.51 71 SER A O 1
ATOM 583 N N . GLN A 1 72 ? 28.610 56.793 76.776 1.00 27.15 72 GLN A N 1
ATOM 584 C CA . GLN A 1 72 ? 27.158 57.073 76.606 1.00 25.15 72 GLN A CA 1
ATOM 585 C C . GLN A 1 72 ? 26.827 57.490 75.166 1.00 26.50 72 GLN A C 1
ATOM 586 O O . GLN A 1 72 ? 25.805 57.144 74.622 1.00 25.92 72 GLN A O 1
ATOM 592 N N . LEU A 1 73 ? 27.678 58.295 74.563 1.00 29.36 73 LEU A N 1
ATOM 593 C CA . LEU A 1 73 ? 27.417 58.708 73.165 1.00 28.17 73 LEU A CA 1
ATOM 594 C C . LEU A 1 73 ? 27.499 57.508 72.212 1.00 26.72 73 LEU A C 1
ATOM 595 O O . LEU A 1 73 ? 26.593 57.292 71.397 1.00 28.56 73 LEU A O 1
ATOM 600 N N . PHE A 1 74 ? 28.519 56.687 72.373 1.00 22.33 74 PHE A N 1
ATOM 601 C CA . PHE A 1 74 ? 28.742 55.494 71.528 1.00 27.68 74 PHE A CA 1
ATOM 602 C C . PHE A 1 74 ? 27.504 54.607 71.664 1.00 26.01 74 PHE A C 1
ATOM 603 O O . PHE A 1 74 ? 26.884 54.174 70.669 1.00 24.32 74 PHE A O 1
ATOM 611 N N . TYR A 1 75 ? 27.098 54.410 72.908 1.00 25.70 75 TYR A N 1
ATOM 612 C CA . TYR A 1 75 ? 25.860 53.638 73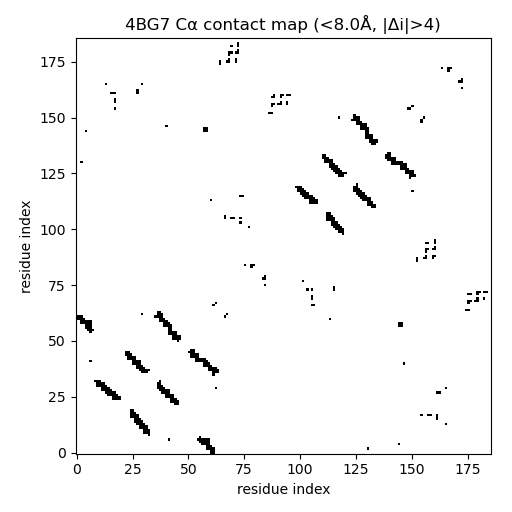.169 1.00 27.53 75 TYR A CA 1
ATOM 613 C C . TYR A 1 75 ? 24.592 54.257 72.511 1.00 29.60 75 TYR A C 1
ATOM 614 O O . TYR A 1 75 ? 23.780 53.526 71.783 1.00 28.27 75 TYR A O 1
ATOM 623 N N . ALA A 1 76 ? 24.376 55.560 72.762 1.00 28.47 76 ALA A N 1
ATOM 624 C CA . ALA A 1 76 ? 23.111 56.217 72.327 1.00 27.07 76 ALA A CA 1
ATOM 625 C C . ALA A 1 76 ? 23.046 56.289 70.829 1.00 28.98 76 ALA A C 1
ATOM 626 O O . ALA A 1 76 ? 21.954 55.987 70.223 1.00 27.80 76 ALA A O 1
ATOM 628 N N . PHE A 1 77 ? 24.194 56.617 70.230 1.00 25.43 77 PHE A N 1
ATOM 629 C CA . PHE A 1 77 ? 24.290 56.747 68.780 1.00 30.10 77 PHE A CA 1
ATOM 630 C C . PHE A 1 77 ? 24.135 55.381 68.072 1.00 32.40 77 PHE A C 1
ATOM 631 O O . PHE A 1 77 ? 23.356 55.223 67.095 1.00 33.75 77 PHE A O 1
ATOM 639 N N . THR A 1 78 ? 24.806 54.362 68.573 1.00 30.01 78 THR A N 1
ATOM 640 C CA . THR A 1 78 ? 24.620 53.032 67.990 1.00 30.88 78 THR A CA 1
ATOM 641 C C . THR A 1 78 ? 23.235 52.505 68.269 1.00 29.78 78 THR A C 1
ATOM 642 O O . THR A 1 78 ? 22.720 51.766 67.468 1.00 36.20 78 THR A O 1
ATOM 646 N N . GLN A 1 79 ? 22.601 52.903 69.361 1.00 35.99 79 GLN A N 1
ATOM 647 C CA . GLN A 1 79 ? 21.250 52.456 69.632 1.00 34.26 79 GLN A CA 1
ATOM 648 C C . GLN A 1 79 ? 20.234 53.054 68.647 1.00 36.29 79 GLN A C 1
ATOM 649 O O . GLN A 1 79 ? 19.294 52.373 68.201 1.00 34.95 79 GLN A O 1
ATOM 655 N N . ILE A 1 80 ? 20.381 54.347 68.380 1.00 29.81 80 ILE A N 1
ATOM 656 C CA . ILE A 1 80 ? 19.468 55.045 67.496 1.00 29.93 80 ILE A CA 1
ATOM 657 C C . ILE A 1 80 ? 19.635 54.400 66.126 1.00 26.63 80 ILE A C 1
ATOM 658 O O . ILE A 1 80 ? 18.624 54.141 65.420 1.00 33.41 80 ILE A O 1
ATOM 663 N N . LEU A 1 81 ? 20.872 54.129 65.734 1.00 28.20 81 LEU A N 1
ATOM 664 C CA . LEU A 1 81 ? 21.113 53.512 64.444 1.00 29.00 81 LEU A CA 1
ATOM 665 C C . LEU A 1 81 ? 20.503 52.110 64.341 1.00 31.15 81 LEU A C 1
ATOM 666 O O . LEU A 1 81 ? 19.960 51.739 63.271 1.00 32.38 81 LEU A O 1
ATOM 671 N N . SER A 1 82 ? 20.622 51.327 65.414 1.00 33.04 82 SER A N 1
ATOM 672 C CA . SER A 1 82 ? 19.996 49.965 65.467 1.00 32.34 82 SER A CA 1
ATOM 673 C C . SER A 1 82 ? 18.497 49.998 65.321 1.00 32.52 82 SER A C 1
ATOM 674 O O . SER A 1 82 ? 17.933 49.250 64.539 1.00 34.81 82 SER A O 1
ATOM 677 N N . GLU A 1 83 ? 17.839 50.841 66.112 1.00 30.60 83 GLU A N 1
ATOM 678 C CA . GLU A 1 83 ? 16.400 51.025 66.000 1.00 35.71 83 GLU A CA 1
ATOM 679 C C . GLU A 1 83 ? 15.963 51.454 64.581 1.00 38.45 83 GLU A C 1
ATOM 680 O O . GLU A 1 83 ? 14.949 50.985 64.051 1.00 35.26 83 GLU A O 1
ATOM 686 N N . SER A 1 84 ? 16.782 52.281 63.937 1.00 39.48 84 SER A N 1
ATOM 687 C CA . SER A 1 84 ? 16.613 52.577 62.515 1.00 39.08 84 SER A CA 1
ATOM 688 C C . SER A 1 84 ? 17.014 51.430 61.604 1.00 39.13 84 SER A C 1
ATOM 689 O O . SER A 1 84 ? 16.799 51.521 60.407 1.00 31.60 84 SER A O 1
ATOM 692 N N . GLU A 1 85 ? 17.613 50.372 62.153 1.00 35.27 85 GLU A N 1
ATOM 693 C CA . GLU A 1 85 ? 18.031 49.183 61.364 1.00 36.22 85 GLU A CA 1
ATOM 694 C C . GLU A 1 85 ? 19.049 49.490 60.283 1.00 32.22 85 GLU A C 1
ATOM 695 O O . GLU A 1 85 ? 19.110 48.845 59.198 1.00 34.14 85 GLU A O 1
ATOM 701 N N . VAL A 1 86 ? 19.919 50.458 60.544 1.00 31.85 86 VAL A N 1
ATOM 702 C CA . VAL A 1 86 ? 20.976 50.755 59.583 1.00 28.50 86 VAL A CA 1
ATOM 703 C C . VAL A 1 86 ? 22.414 50.636 60.164 1.00 30.07 86 VAL A C 1
ATOM 704 O O . VAL A 1 86 ? 23.352 51.051 59.562 1.00 27.01 86 VAL A O 1
ATOM 708 N N . LEU A 1 87 ? 22.574 50.148 61.380 1.00 29.37 87 LEU A N 1
ATOM 709 C CA . LEU A 1 87 ? 23.929 50.223 61.990 1.00 27.38 87 LEU A CA 1
ATOM 710 C C . LEU A 1 87 ? 25.044 49.574 61.186 1.00 27.16 87 LEU A C 1
ATOM 711 O O . LEU A 1 87 ? 26.171 50.129 60.981 1.00 25.36 87 LEU A O 1
ATOM 716 N N . HIS A 1 88 ? 24.778 48.381 60.646 1.00 27.93 88 HIS A N 1
ATOM 717 C CA . HIS A 1 88 ? 25.816 47.734 59.835 1.00 26.95 88 HIS A CA 1
ATOM 718 C C . HIS A 1 88 ? 26.261 48.543 58.633 1.00 29.71 88 HIS A C 1
ATOM 719 O O . HIS A 1 88 ? 27.437 48.614 58.339 1.00 29.23 88 HIS A O 1
ATOM 726 N N . GLU A 1 89 ? 25.318 49.148 57.914 1.00 28.58 89 GLU A N 1
ATOM 727 C CA . GLU A 1 89 ? 25.668 49.936 56.703 1.00 32.79 89 GLU A CA 1
ATOM 728 C C . GLU A 1 89 ? 26.502 51.185 57.155 1.00 31.15 89 GLU A C 1
ATOM 729 O O . GLU A 1 89 ? 27.563 51.477 56.580 1.00 33.19 89 GLU A O 1
ATOM 735 N N . VAL A 1 90 ? 26.046 51.821 58.235 1.00 29.54 90 VAL A N 1
ATOM 736 C CA . VAL A 1 90 ? 26.771 53.035 58.742 1.00 30.55 90 VAL A CA 1
ATOM 737 C C . VAL A 1 90 ? 28.205 52.675 59.152 1.00 32.22 90 VAL A C 1
ATOM 738 O O . VAL A 1 90 ? 29.141 53.397 58.796 1.00 34.20 90 VAL A O 1
ATOM 742 N N . GLN A 1 91 ? 28.397 51.558 59.869 1.00 32.27 91 GLN A N 1
ATOM 743 C CA . GLN A 1 91 ? 29.768 51.101 60.228 1.00 37.60 91 GLN A CA 1
ATOM 744 C C . GLN A 1 91 ? 30.649 50.732 59.033 1.00 38.56 91 GLN A C 1
ATOM 745 O O . GLN A 1 91 ? 31.873 50.912 59.064 1.00 34.47 91 GLN A O 1
ATOM 751 N N . LYS A 1 92 ? 30.024 50.242 57.969 1.00 39.13 92 LYS A N 1
ATOM 752 C CA . LYS A 1 92 ? 30.758 49.846 56.755 1.00 38.22 92 LYS A CA 1
ATOM 753 C C . LYS A 1 92 ? 31.236 51.100 56.046 1.00 35.21 92 LYS A C 1
ATOM 754 O O . LYS A 1 92 ? 32.396 51.242 55.729 1.00 36.57 92 LYS A O 1
ATOM 760 N N . ARG A 1 93 ? 30.296 52.014 55.851 1.00 42.21 93 ARG A N 1
ATOM 761 C CA . ARG A 1 93 ? 30.559 53.358 55.300 1.00 44.02 93 ARG A CA 1
ATOM 762 C C . ARG A 1 93 ? 31.575 54.117 56.150 1.00 45.01 93 ARG A C 1
ATOM 763 O O . ARG A 1 93 ? 32.384 54.842 55.592 1.00 43.51 93 ARG A O 1
ATOM 771 N N . ALA A 1 94 ? 31.532 53.973 57.491 1.00 43.01 94 ALA A N 1
ATOM 772 C CA . ALA A 1 94 ? 32.557 54.623 58.365 1.00 43.82 94 ALA A CA 1
ATOM 773 C C . ALA A 1 94 ? 33.961 54.043 58.176 1.00 46.00 94 ALA A C 1
ATOM 774 O O . ALA A 1 94 ? 34.953 54.792 58.197 1.00 48.51 94 ALA A O 1
ATOM 776 N N . GLU A 1 95 ? 34.065 52.733 57.987 1.00 46.04 95 GLU A N 1
ATOM 777 C CA . GLU A 1 95 ? 35.375 52.097 57.717 1.00 50.05 95 GLU A CA 1
ATOM 778 C C . GLU A 1 95 ? 35.885 52.507 56.311 1.00 54.49 95 GLU A C 1
ATOM 779 O O . GLU A 1 95 ? 37.080 52.729 56.099 1.00 55.91 95 GLU A O 1
ATOM 785 N N . GLU A 1 96 ? 34.950 52.651 55.374 1.00 51.75 96 GLU A N 1
ATOM 786 C CA . GLU A 1 96 ? 35.246 53.203 54.062 1.00 56.93 96 GLU A CA 1
ATOM 787 C C . GLU A 1 96 ? 35.824 54.622 54.204 1.00 54.94 96 GLU A C 1
ATOM 788 O O . GLU A 1 96 ? 36.867 54.934 53.625 1.00 51.55 96 GLU A O 1
ATOM 794 N N . LEU A 1 97 ? 35.143 55.462 54.984 1.00 50.86 97 LEU A N 1
ATOM 795 C CA . LEU A 1 97 ? 35.564 56.852 55.206 1.00 47.19 97 LEU A CA 1
ATOM 796 C C . LEU A 1 97 ? 36.992 56.894 55.776 1.00 53.53 97 LEU A C 1
ATOM 797 O O . LEU A 1 97 ? 37.742 57.846 55.477 1.00 56.52 97 LEU A O 1
ATOM 802 N N . LYS A 1 98 ? 37.418 55.852 56.494 1.00 57.75 98 LYS A N 1
ATOM 803 C CA . LYS A 1 98 ? 38.763 55.872 57.092 1.00 59.36 98 LYS A CA 1
ATOM 804 C C . LYS A 1 98 ? 39.922 56.052 56.114 1.00 61.46 98 LYS A C 1
ATOM 805 O O . LYS A 1 98 ? 40.551 57.128 56.086 1.00 65.92 98 LYS A O 1
ATOM 811 N N . ALA A 1 99 ? 40.238 55.024 55.328 1.00 64.95 99 ALA A N 1
ATOM 812 C CA . ALA A 1 99 ? 41.329 55.168 54.358 1.00 62.63 99 ALA A CA 1
ATOM 813 C C . ALA A 1 99 ? 40.932 56.141 53.198 1.00 61.71 99 ALA A C 1
ATOM 814 O O . ALA A 1 99 ? 41.794 56.558 52.450 1.00 70.50 99 ALA A O 1
ATOM 816 N N . LYS A 1 100 ? 39.650 56.535 53.086 1.00 60.65 100 LYS A N 1
ATOM 817 C CA . LYS A 1 100 ? 39.211 57.654 52.213 1.00 52.90 100 LYS A CA 1
ATOM 818 N N . VAL B 1 13 ? 7.256 59.705 66.224 1.00 59.72 13 VAL B N 1
ATOM 819 C CA . VAL B 1 13 ? 7.036 58.473 65.393 1.00 64.19 13 VAL B CA 1
ATOM 820 C C . VAL B 1 13 ? 8.394 57.791 65.247 1.00 60.28 13 VAL B C 1
ATOM 821 O O . VAL B 1 13 ? 8.622 56.687 65.755 1.00 67.08 13 VAL B O 1
ATOM 825 N N . ASP B 1 14 ? 9.304 58.464 64.550 1.00 59.80 14 ASP B N 1
ATOM 826 C CA . ASP B 1 14 ? 10.707 58.052 64.521 1.00 55.59 14 ASP B CA 1
ATOM 827 C C . ASP B 1 14 ? 11.509 58.936 65.472 1.00 48.80 14 ASP B C 1
ATOM 828 O O . ASP B 1 14 ? 12.721 58.980 65.376 1.00 50.70 14 ASP B O 1
ATOM 833 N N . ASP B 1 15 ? 10.850 59.628 66.404 1.00 47.68 15 ASP B N 1
ATOM 834 C CA . ASP B 1 15 ? 11.598 60.542 67.279 1.00 50.35 15 ASP B CA 1
ATOM 835 C C . ASP B 1 15 ? 12.386 59.786 68.340 1.00 48.09 15 ASP B C 1
ATOM 836 O O . ASP B 1 15 ? 11.942 58.778 68.839 1.00 43.57 15 ASP B O 1
ATOM 841 N N . GLN B 1 16 ? 13.561 60.318 68.662 1.00 45.55 16 GLN B N 1
ATOM 842 C CA . GLN B 1 16 ? 14.449 59.778 69.698 1.00 41.90 16 GLN B CA 1
ATOM 843 C C . GLN B 1 16 ? 14.938 60.946 70.501 1.00 38.62 16 GLN B C 1
ATOM 844 O O . GLN B 1 16 ? 15.124 62.035 69.955 1.00 38.35 16 GLN B O 1
ATOM 850 N N . SER B 1 17 ? 15.142 60.745 71.788 1.00 39.63 17 SER B N 1
ATOM 851 C CA . SER B 1 17 ? 15.903 61.706 72.561 1.00 35.58 17 SER B CA 1
ATOM 852 C C . SER B 1 17 ? 16.596 60.945 73.656 1.00 35.99 17 SER B C 1
ATOM 853 O O . SER B 1 17 ? 15.941 60.362 74.495 1.00 31.94 17 SER B O 1
ATOM 856 N N . ILE B 1 18 ? 17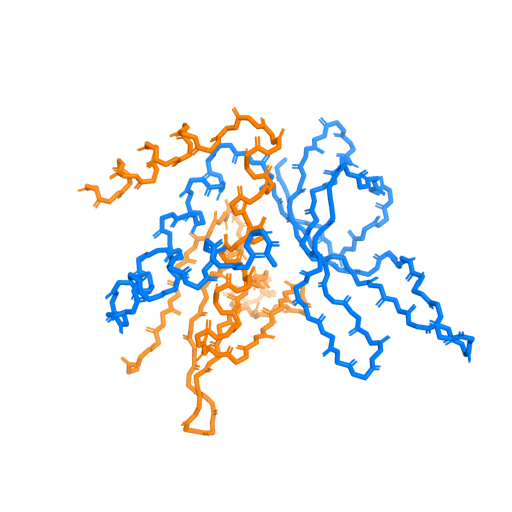.925 60.917 73.637 1.00 30.60 18 ILE B N 1
ATOM 857 C CA . ILE B 1 18 ? 18.706 60.232 74.671 1.00 30.61 18 ILE B CA 1
ATOM 858 C C . ILE B 1 18 ? 19.655 61.239 75.335 1.00 28.87 18 ILE B C 1
ATOM 859 O O . ILE B 1 18 ? 20.314 61.982 74.642 1.00 27.24 18 ILE B O 1
ATOM 864 N N . ILE B 1 19 ? 19.686 61.274 76.653 1.00 30.05 19 ILE B N 1
ATOM 865 C CA . ILE B 1 19 ? 20.578 62.157 77.396 1.00 30.62 19 ILE B CA 1
ATOM 866 C C . ILE B 1 19 ? 22.026 61.662 77.317 1.00 32.08 19 ILE B C 1
ATOM 867 O O . ILE B 1 19 ? 22.326 60.496 77.611 1.00 29.99 19 ILE B O 1
ATOM 872 N N . LEU B 1 20 ? 22.924 62.533 76.888 1.00 27.43 20 LEU B N 1
ATOM 873 C CA . LEU B 1 20 ? 24.398 62.214 76.787 1.00 28.72 20 LEU B CA 1
ATOM 874 C C . LEU B 1 20 ? 25.150 62.632 78.036 1.00 29.07 20 LEU B C 1
ATOM 875 O O . LEU B 1 20 ? 26.226 62.088 78.371 1.00 28.59 20 LEU B O 1
ATOM 880 N N . TRP B 1 21 ? 24.618 63.640 78.685 1.00 29.26 21 TRP B N 1
ATOM 881 C CA . TRP B 1 21 ? 25.274 64.249 79.812 1.00 32.75 21 TRP B CA 1
ATOM 882 C C . TRP B 1 21 ? 24.293 65.162 80.482 1.00 30.62 21 TRP B C 1
ATOM 883 O O . TRP B 1 21 ? 23.456 65.758 79.810 1.00 26.62 21 TRP B O 1
ATOM 894 N N . GLU B 1 22 ? 24.360 65.278 81.816 1.00 32.35 22 GLU B N 1
ATOM 895 C CA . GLU B 1 22 ? 23.489 66.198 82.537 1.00 33.82 22 GLU B CA 1
ATOM 896 C C . GLU B 1 22 ? 23.928 66.510 83.934 1.00 33.19 22 GLU B C 1
ATOM 897 O O . GLU B 1 22 ? 24.612 65.712 84.595 1.00 36.79 22 GLU B O 1
ATOM 903 N N . LYS B 1 23 ? 23.470 67.650 84.368 1.00 33.39 23 LYS B N 1
ATOM 904 C CA . LYS B 1 23 ? 23.608 68.147 85.729 1.00 39.03 23 LYS B CA 1
ATOM 905 C C . LYS B 1 23 ? 22.272 68.749 85.982 1.00 36.18 23 LYS B C 1
ATOM 906 O O . LYS B 1 23 ? 21.438 68.781 85.076 1.00 35.44 23 LYS B O 1
ATOM 912 N N . GLU B 1 24 ? 22.068 69.285 87.189 1.00 44.84 24 GLU B N 1
ATOM 913 C CA . GLU B 1 24 ? 20.791 69.959 87.522 1.00 42.43 24 GLU B CA 1
ATOM 914 C C . GLU B 1 24 ? 20.507 71.152 86.599 1.00 40.72 24 GLU B C 1
ATOM 915 O O . GLU B 1 24 ? 21.320 72.044 86.487 1.00 43.41 24 GLU B O 1
ATOM 921 N N . GLY B 1 25 ? 19.374 71.139 85.921 1.00 39.40 25 GLY B N 1
ATOM 922 C CA . GLY B 1 25 ? 19.032 72.207 84.984 1.00 42.45 25 GLY B CA 1
ATOM 923 C C . GLY B 1 25 ? 19.718 72.269 83.625 1.00 36.24 25 GLY B C 1
ATOM 924 O O . GLY B 1 25 ? 19.422 73.171 82.840 1.00 35.23 25 GLY B O 1
ATOM 925 N N . GLU B 1 26 ? 20.596 71.314 83.323 1.00 32.12 26 GLU B N 1
ATOM 926 C CA . GLU B 1 26 ? 21.307 71.279 82.048 1.00 34.00 26 GLU B CA 1
ATOM 927 C C . GLU B 1 26 ? 21.381 69.858 81.485 1.00 30.23 26 GLU B C 1
ATOM 928 O O . GLU B 1 26 ? 21.707 68.928 82.223 1.00 29.53 26 GLU B O 1
ATOM 934 N N . GLN B 1 27 ? 21.118 69.688 80.198 1.00 27.16 27 GLN B N 1
ATOM 935 C CA . GLN B 1 27 ? 21.328 68.443 79.566 1.00 26.20 27 GLN B CA 1
ATOM 936 C C . GLN B 1 27 ? 21.891 68.597 78.157 1.00 27.85 27 GLN B C 1
ATOM 937 O O . GLN B 1 27 ? 21.591 69.551 77.470 1.00 29.77 27 GLN B O 1
ATOM 943 N N . VAL B 1 28 ? 22.666 67.620 77.714 1.00 25.28 28 VAL B N 1
ATOM 944 C CA . VAL B 1 28 ? 23.068 67.517 76.318 1.00 26.42 28 VAL B CA 1
ATOM 945 C C . VAL B 1 28 ? 22.326 66.294 75.788 1.00 29.17 28 VAL B C 1
ATOM 946 O O . VAL B 1 28 ? 22.443 65.209 76.375 1.00 33.19 28 VAL B O 1
ATOM 950 N N . ARG B 1 29 ? 21.524 66.481 74.747 1.00 27.69 29 ARG B N 1
ATOM 951 C CA . ARG B 1 29 ? 20.675 65.432 74.210 1.00 28.40 29 ARG B CA 1
ATOM 952 C C . ARG B 1 29 ? 21.064 65.068 72.772 1.00 29.82 29 ARG B C 1
ATOM 953 O O . ARG B 1 29 ? 21.425 65.927 71.962 1.00 28.34 29 ARG B O 1
ATOM 961 N N . LEU B 1 30 ? 21.040 63.760 72.485 1.00 26.57 30 LEU B N 1
ATOM 962 C CA . LEU B 1 30 ? 21.146 63.262 71.147 1.00 25.67 30 LEU B CA 1
ATOM 963 C C . LEU B 1 30 ? 19.699 62.979 70.718 1.00 31.11 30 LEU B C 1
ATOM 964 O O . LEU B 1 30 ? 18.986 62.283 71.436 1.00 31.38 30 LEU B O 1
ATOM 969 N N . THR B 1 31 ? 19.267 63.536 69.572 1.00 30.83 31 THR B N 1
ATOM 970 C CA . THR B 1 31 ? 17.888 63.498 69.196 1.00 27.54 31 THR B CA 1
ATOM 971 C C . THR B 1 31 ? 17.781 63.154 67.755 1.00 27.09 31 THR B C 1
ATOM 972 O O . THR B 1 31 ? 18.689 63.384 66.968 1.00 33.27 31 THR B O 1
ATOM 976 N N . VAL B 1 32 ? 16.674 62.534 67.403 1.00 32.22 32 VAL B N 1
ATOM 977 C CA . VAL B 1 32 ? 16.237 62.437 65.993 1.00 34.30 32 VAL B CA 1
ATOM 978 C C . VAL B 1 32 ? 14.832 63.052 66.045 1.00 37.89 32 VAL B C 1
ATOM 979 O O . VAL B 1 32 ? 14.083 62.780 66.983 1.00 36.38 32 VAL B O 1
ATOM 983 N N . SER B 1 33 ? 14.492 63.904 65.063 1.00 43.40 33 SER B N 1
ATOM 984 C CA . SER B 1 33 ? 13.203 64.612 65.026 1.00 44.15 33 SER B CA 1
ATOM 985 C C . SER B 1 33 ? 12.694 64.694 63.606 1.00 50.97 33 SER B C 1
ATOM 986 O O . SER B 1 33 ? 13.486 64.791 62.675 1.00 40.34 33 SER B O 1
ATOM 989 N N . GLU B 1 34 ? 11.365 64.691 63.448 1.00 63.19 34 GLU B N 1
ATOM 990 C CA . GLU B 1 34 ? 10.743 64.741 62.100 1.00 71.10 34 GLU B CA 1
ATOM 991 C C . GLU B 1 34 ? 10.318 66.172 61.770 1.00 66.40 34 GLU B C 1
ATOM 992 O O . GLU B 1 34 ? 9.431 66.699 62.431 1.00 56.59 34 GLU B O 1
ATOM 998 N N . PHE B 1 35 ? 10.980 66.789 60.782 1.00 73.08 35 PHE B N 1
ATOM 999 C CA . PHE B 1 35 ? 10.621 68.136 60.253 1.00 86.98 35 PHE B CA 1
ATOM 1000 C C . PHE B 1 35 ? 10.490 68.176 58.702 1.00 87.68 35 PHE B C 1
ATOM 1001 O O . PHE B 1 35 ? 11.459 67.894 57.966 1.00 84.58 35 PHE B O 1
ATOM 1009 N N . ARG B 1 36 ? 9.301 68.568 58.229 1.00 83.59 36 ARG B N 1
ATOM 1010 C CA . ARG B 1 36 ? 8.981 68.622 56.792 1.00 88.03 36 ARG B CA 1
ATOM 1011 C C . ARG B 1 36 ? 9.093 67.233 56.165 1.00 83.87 36 ARG B C 1
ATOM 1012 O O . ARG B 1 36 ? 9.805 67.040 55.160 1.00 75.03 36 ARG B O 1
ATOM 1020 N N . GLY B 1 37 ? 8.380 66.281 56.787 1.00 73.52 37 GLY B N 1
ATOM 1021 C CA . GLY B 1 37 ? 8.462 64.858 56.453 1.00 73.73 37 GLY B CA 1
ATOM 1022 C C . GLY B 1 37 ? 9.880 64.325 56.262 1.00 75.54 37 GLY B C 1
ATOM 1023 O O . GLY B 1 37 ? 10.062 63.360 55.512 1.00 70.25 37 GLY B O 1
ATOM 1024 N N . ASN B 1 38 ? 10.863 64.949 56.941 1.00 71.25 38 ASN B N 1
ATOM 1025 C CA . ASN B 1 38 ? 12.316 64.622 56.859 1.00 63.23 38 ASN B CA 1
ATOM 1026 C C . ASN B 1 38 ? 12.945 64.546 58.236 1.00 55.92 38 ASN B C 1
ATOM 1027 O O . ASN B 1 38 ? 12.558 65.311 59.131 1.00 51.94 38 ASN B O 1
ATOM 1032 N N . LEU B 1 39 ? 13.915 63.646 58.407 1.00 53.41 39 LEU B N 1
ATOM 1033 C CA . LEU B 1 39 ? 14.451 63.344 59.759 1.00 44.78 39 LEU B CA 1
ATOM 1034 C C . LEU B 1 39 ? 15.759 64.061 59.974 1.00 37.56 39 LEU B C 1
ATOM 1035 O O . LEU B 1 39 ? 16.594 64.065 59.077 1.00 34.67 39 LEU B O 1
ATOM 1040 N N . TYR B 1 40 ? 15.952 64.636 61.167 1.00 34.79 40 TYR B N 1
ATOM 1041 C CA . TYR B 1 40 ? 17.204 65.366 61.473 1.00 37.00 40 TYR B CA 1
ATOM 1042 C C . TYR B 1 40 ? 17.772 64.799 62.765 1.00 34.84 40 TYR B C 1
ATOM 1043 O O . TYR B 1 40 ? 17.023 64.540 63.698 1.00 36.17 40 TYR B O 1
ATOM 1052 N N . MET B 1 41 ? 19.083 64.658 62.823 1.00 30.11 41 MET B N 1
ATOM 1053 C CA . MET B 1 41 ? 19.711 64.213 64.074 1.00 30.86 41 MET B CA 1
ATOM 1054 C C . MET B 1 41 ? 20.426 65.449 64.609 1.00 29.42 41 MET B C 1
ATOM 1055 O O . MET B 1 41 ? 20.852 66.306 63.819 1.00 31.84 41 MET B O 1
ATOM 1060 N N . GLY B 1 42 ? 20.504 65.574 65.918 1.00 29.29 42 GLY B N 1
ATOM 1061 C CA . GLY B 1 42 ? 21.263 66.691 66.550 1.00 29.42 42 GLY B CA 1
ATOM 1062 C C . GLY B 1 42 ? 21.866 66.292 67.878 1.00 30.32 42 GLY B C 1
ATOM 1063 O O . GLY B 1 42 ? 21.462 65.277 68.478 1.00 29.89 42 GLY B O 1
ATOM 1064 N N . ILE B 1 43 ? 22.882 67.029 68.281 1.00 25.08 43 ILE B N 1
ATOM 1065 C CA . ILE B 1 43 ? 23.460 66.972 69.629 1.00 23.38 43 ILE B CA 1
ATOM 1066 C C . ILE B 1 43 ? 23.359 68.424 70.087 1.00 25.08 43 ILE B C 1
ATOM 1067 O O . ILE B 1 43 ? 23.847 69.341 69.366 1.00 22.53 43 ILE B O 1
ATOM 1072 N N . ARG B 1 44 ? 22.681 68.634 71.215 1.00 25.48 44 ARG B N 1
ATOM 1073 C CA . ARG B 1 44 ? 22.228 69.991 71.637 1.00 25.44 44 ARG B CA 1
ATOM 1074 C C . ARG B 1 44 ? 22.113 70.167 73.106 1.00 26.97 44 ARG B C 1
ATOM 1075 O O . ARG B 1 44 ? 21.625 69.304 73.834 1.00 26.26 44 ARG B O 1
ATOM 1083 N N . TYR B 1 45 ? 22.634 71.283 73.572 1.00 23.92 45 TYR B N 1
ATOM 1084 C CA . TYR B 1 45 ? 22.450 71.716 74.961 1.00 22.53 45 TYR B CA 1
ATOM 1085 C C . TYR B 1 45 ? 21.037 72.244 75.215 1.00 23.65 45 TYR B C 1
ATOM 1086 O O . TYR B 1 45 ? 20.539 73.188 74.533 1.00 23.15 45 TYR B O 1
ATOM 1095 N N . TRP B 1 46 ? 20.418 71.665 76.224 1.00 25.40 46 TRP B N 1
ATOM 1096 C CA . TRP B 1 46 ? 19.113 72.096 76.698 1.00 25.80 46 TRP B CA 1
ATOM 1097 C C . TRP B 1 46 ? 19.190 72.643 78.067 1.00 27.90 46 TRP B C 1
ATOM 1098 O O . TRP B 1 46 ? 19.922 72.131 78.918 1.00 28.71 46 TRP B O 1
ATOM 1109 N N . LEU B 1 47 ? 18.455 73.741 78.301 1.00 27.79 47 LEU B N 1
ATOM 1110 C CA . LEU B 1 47 ? 18.495 74.423 79.565 1.00 26.97 47 LEU B CA 1
ATOM 1111 C C . LEU B 1 47 ? 17.078 74.634 80.116 1.00 23.51 47 LEU B C 1
ATOM 1112 O O . LEU B 1 47 ? 16.103 74.655 79.353 1.00 24.76 47 LEU B O 1
ATOM 1117 N N . LEU B 1 48 ? 17.011 74.953 81.401 1.00 28.48 48 LEU B N 1
ATOM 1118 C CA . LEU B 1 48 ? 15.798 75.421 82.076 1.00 26.50 48 LEU B CA 1
ATOM 1119 C C . LEU B 1 48 ? 15.650 76.948 82.072 1.00 28.67 48 LEU B C 1
ATOM 1120 O O . LEU B 1 48 ? 16.590 77.670 82.349 1.00 31.09 48 LEU B O 1
ATOM 1125 N N . ASP B 1 49 ? 14.461 77.455 81.784 1.00 22.57 49 ASP B N 1
ATOM 1126 C CA . ASP B 1 49 ? 14.209 78.867 81.855 1.00 23.04 49 ASP B CA 1
ATOM 1127 C C . ASP B 1 49 ? 13.781 79.198 83.234 1.00 24.20 49 ASP B C 1
ATOM 1128 O O . ASP B 1 49 ? 13.810 78.308 84.118 1.00 23.98 49 ASP B O 1
ATOM 1133 N N . ILE B 1 50 ? 13.433 80.469 83.480 1.00 24.69 50 ILE B N 1
ATOM 1134 C CA . ILE B 1 50 ? 13.024 80.896 84.844 1.00 26.35 50 ILE B CA 1
ATOM 1135 C C . ILE B 1 50 ? 11.734 80.104 85.373 1.00 27.51 50 ILE B C 1
ATOM 1136 O O . ILE B 1 50 ? 11.423 80.106 86.570 1.00 27.94 50 ILE B O 1
ATOM 1141 N N . ASN B 1 51 ? 11.001 79.490 84.451 1.00 26.78 51 ASN B N 1
ATOM 1142 C CA . ASN B 1 51 ? 9.802 78.711 84.770 1.00 28.29 51 ASN B CA 1
ATOM 1143 C C . ASN B 1 51 ? 10.094 77.239 84.790 1.00 28.76 51 ASN B C 1
ATOM 1144 O O . ASN B 1 51 ? 9.168 76.461 84.868 1.00 28.24 51 ASN B O 1
ATOM 1149 N N . ASP B 1 52 ? 11.367 76.844 84.766 1.00 26.99 52 ASP B N 1
ATOM 1150 C CA . ASP B 1 52 ? 11.724 75.452 84.634 1.00 30.36 52 ASP B CA 1
ATOM 1151 C C . ASP B 1 52 ? 11.033 74.790 83.428 1.00 29.64 52 ASP B C 1
ATOM 1152 O O . ASP B 1 52 ? 10.641 73.664 83.501 1.00 32.75 52 ASP B O 1
ATOM 1157 N N . GLU B 1 53 ? 10.897 75.504 82.312 1.00 28.24 53 GLU B N 1
ATOM 1158 C CA . GLU B 1 53 ? 10.662 74.905 81.048 1.00 28.66 53 GLU B CA 1
ATOM 1159 C C . GLU B 1 53 ? 12.003 74.657 80.274 1.00 29.95 53 GLU B C 1
ATOM 1160 O O . GLU B 1 53 ? 12.853 75.576 80.120 1.00 25.01 53 GLU B O 1
ATOM 1166 N N . TRP B 1 54 ? 12.103 73.457 79.712 1.00 25.36 54 TRP B N 1
ATOM 1167 C CA . TRP B 1 54 ? 13.292 72.996 78.991 1.00 28.49 54 TRP B CA 1
ATOM 1168 C C . TRP B 1 54 ? 13.283 73.640 77.673 1.00 27.19 54 TRP B C 1
ATOM 1169 O O . TRP B 1 54 ? 12.233 73.717 77.061 1.00 29.37 54 TRP B O 1
ATOM 1180 N N . PHE B 1 55 ? 14.400 74.211 77.232 1.00 25.70 55 PHE B N 1
ATOM 1181 C CA . PHE B 1 55 ? 14.451 74.703 75.849 1.00 24.67 55 PHE B CA 1
ATOM 1182 C C . PHE B 1 55 ? 15.749 74.344 75.210 1.00 22.95 55 PHE B C 1
ATOM 1183 O O . PHE B 1 55 ? 16.744 74.313 75.870 1.00 23.82 55 PHE B O 1
ATOM 1191 N N . PRO B 1 56 ? 15.730 74.071 73.916 1.00 24.66 56 PRO B N 1
ATOM 1192 C CA . PRO B 1 56 ? 16.944 73.784 73.161 1.00 27.52 56 PRO B CA 1
ATOM 1193 C C . PRO B 1 56 ? 17.669 75.077 72.818 1.00 26.81 56 PRO B C 1
ATOM 1194 O O . PRO B 1 56 ? 17.151 75.915 72.086 1.00 23.59 56 PRO B O 1
ATOM 1198 N N . THR B 1 57 ? 18.869 75.201 73.358 1.00 27.07 57 THR B N 1
ATOM 1199 C CA . THR B 1 57 ? 19.690 76.352 73.080 1.00 26.05 57 THR B CA 1
ATOM 1200 C C . THR B 1 57 ? 20.308 76.240 71.661 1.00 26.15 57 THR B C 1
ATOM 1201 O O . THR B 1 57 ? 20.209 75.235 70.956 1.00 24.76 57 THR B O 1
ATOM 1205 N N . LYS B 1 58 ? 20.986 77.315 71.259 1.00 27.21 58 LYS B N 1
ATOM 1206 C CA . LYS B 1 58 ? 21.757 77.378 70.022 1.00 25.81 58 LYS B CA 1
ATOM 1207 C C . LYS B 1 58 ? 23.085 76.639 70.134 1.00 25.72 58 LYS B C 1
ATOM 1208 O O . LYS B 1 58 ? 23.877 76.553 69.160 1.00 27.23 58 LYS B O 1
ATOM 1214 N N . SER B 1 59 ? 23.354 76.105 71.309 1.00 25.00 59 SER B N 1
ATOM 1215 C CA . SER B 1 59 ? 24.624 75.411 71.557 1.00 26.08 59 SER B CA 1
ATOM 1216 C C . SER B 1 59 ? 24.377 73.945 71.218 1.00 28.40 59 SER B C 1
ATOM 1217 O O . SER B 1 59 ? 24.055 73.122 72.086 1.00 27.19 59 SER B O 1
ATOM 1220 N N . GLY B 1 60 ? 24.478 73.663 69.945 1.00 28.04 60 GLY B N 1
ATOM 1221 C CA . GLY B 1 60 ? 24.188 72.360 69.408 1.00 30.95 60 GLY B CA 1
ATOM 1222 C C . GLY B 1 60 ? 24.358 72.374 67.916 1.00 30.83 60 GLY B C 1
ATOM 1223 O O . GLY B 1 60 ? 24.504 73.455 67.312 1.00 29.74 60 GLY B O 1
ATOM 1224 N N . PHE B 1 61 ? 24.288 71.204 67.304 1.00 25.77 61 PHE B N 1
ATOM 1225 C CA . PHE B 1 61 ? 24.304 71.125 65.836 1.00 25.11 61 PHE B CA 1
ATOM 1226 C C . PHE B 1 61 ? 23.291 70.095 65.378 1.00 32.12 61 PHE B C 1
ATOM 1227 O O . PHE B 1 61 ? 22.961 69.158 66.114 1.00 26.30 61 PHE B O 1
ATOM 1235 N N . SER B 1 62 ? 22.780 70.282 64.168 1.00 30.62 62 SER B N 1
ATOM 1236 C CA . SER B 1 62 ? 21.679 69.441 63.690 1.00 35.12 62 SER B CA 1
ATOM 1237 C C . SER B 1 62 ? 22.019 69.233 62.287 1.00 34.06 62 SER B C 1
ATOM 1238 O O . SER B 1 62 ? 22.634 70.088 61.676 1.00 33.07 62 SER B O 1
ATOM 1241 N N . PHE B 1 63 ? 21.690 68.066 61.799 1.00 31.54 63 PHE B N 1
ATOM 1242 C CA . PHE B 1 63 ? 22.018 67.694 60.434 1.00 30.67 63 PHE B CA 1
ATOM 1243 C C . PHE B 1 63 ? 20.960 66.701 59.901 1.00 36.40 63 PHE B C 1
ATOM 1244 O O . PHE B 1 63 ? 20.224 66.092 60.677 1.00 32.15 63 PHE B O 1
ATOM 1252 N N . PRO B 1 64 ? 20.813 66.609 58.574 1.00 38.68 64 PRO B N 1
ATOM 1253 C CA . PRO B 1 64 ? 19.927 65.582 58.005 1.00 38.00 64 PRO B CA 1
ATOM 1254 C C . PRO B 1 64 ? 20.353 64.198 58.494 1.00 33.17 64 PRO B C 1
ATOM 1255 O O . PRO B 1 64 ? 21.518 63.934 58.468 1.00 34.98 64 PRO B O 1
ATOM 1259 N N . TYR B 1 65 ? 19.393 63.380 58.898 1.00 34.75 65 TYR B N 1
ATOM 1260 C CA . TYR B 1 65 ? 19.641 62.022 59.412 1.00 35.59 65 TYR B CA 1
ATOM 1261 C C . TYR B 1 65 ? 19.625 61.129 58.209 1.00 36.42 65 TYR B C 1
ATOM 1262 O O . TYR B 1 65 ? 18.573 60.745 57.726 1.00 38.77 65 TYR B O 1
ATOM 1271 N N . THR B 1 66 ? 20.801 60.883 57.683 1.00 31.87 66 THR B N 1
ATOM 1272 C CA . THR B 1 66 ? 20.981 60.189 56.452 1.00 33.23 66 THR B CA 1
ATOM 1273 C C . THR B 1 66 ? 22.194 59.359 56.629 1.00 32.20 66 THR B C 1
ATOM 1274 O O . THR B 1 66 ? 22.912 59.509 57.587 1.00 32.37 66 THR B O 1
ATOM 1278 N N . LEU B 1 67 ? 22.409 58.418 55.712 1.00 35.33 67 LEU B N 1
ATOM 1279 C CA . LEU B 1 67 ? 23.556 57.506 55.821 1.00 36.93 67 LEU B CA 1
ATOM 1280 C C . LEU B 1 67 ? 24.892 58.202 55.731 1.00 36.30 67 LEU B C 1
ATOM 1281 O O . LEU B 1 67 ? 25.930 57.738 56.257 1.00 40.03 67 LEU B O 1
ATOM 1286 N N . GLU B 1 68 ? 24.899 59.259 54.934 1.00 39.14 68 GLU B N 1
ATOM 1287 C CA . GLU B 1 68 ? 26.085 59.982 54.638 1.00 39.74 68 GLU B CA 1
ATOM 1288 C C . GLU B 1 68 ? 26.478 60.783 55.918 1.00 31.17 68 GLU B C 1
ATOM 1289 O O . GLU B 1 68 ? 27.620 60.767 56.272 1.00 29.78 68 GLU B O 1
ATOM 1295 N N . THR B 1 69 ? 25.507 61.417 56.586 1.00 29.39 69 THR B N 1
ATOM 1296 C CA . THR B 1 69 ? 25.821 62.309 57.716 1.00 31.36 69 THR B CA 1
ATOM 1297 C C . THR B 1 69 ? 26.222 61.443 58.947 1.00 34.87 69 THR B C 1
ATOM 1298 O O . THR B 1 69 ? 27.216 61.722 59.626 1.00 31.58 69 THR B O 1
ATOM 1302 N N . THR B 1 70 ? 25.484 60.348 59.162 1.00 34.64 70 THR B N 1
ATOM 1303 C CA . THR B 1 70 ? 25.705 59.492 60.335 1.00 32.12 70 THR B CA 1
ATOM 1304 C C . THR B 1 70 ? 26.983 58.755 60.196 1.00 27.73 70 THR B C 1
ATOM 1305 O O . THR B 1 70 ? 27.698 58.613 61.151 1.00 30.78 70 THR B O 1
ATOM 1309 N N . SER B 1 71 ? 27.355 58.359 58.971 1.00 30.80 71 SER B N 1
ATOM 1310 C CA . SER B 1 71 ? 28.616 57.656 58.733 1.00 27.77 71 SER B CA 1
ATOM 1311 C C . SER B 1 71 ? 29.872 58.509 58.921 1.00 32.90 71 SER B C 1
ATOM 1312 O O . SER B 1 71 ? 30.932 58.011 59.390 1.00 31.62 71 SER B O 1
ATOM 1315 N N . GLN B 1 72 ? 29.724 59.763 58.489 1.00 33.86 72 GLN B N 1
ATOM 1316 C CA . GLN B 1 72 ? 30.746 60.773 58.684 1.00 33.80 72 GLN B CA 1
ATOM 1317 C C . GLN B 1 72 ? 31.006 60.969 60.195 1.00 25.32 72 GLN B C 1
ATOM 1318 O O . GLN B 1 72 ? 32.148 60.929 60.634 1.00 27.70 72 GLN B O 1
ATOM 1324 N N . LEU B 1 73 ? 29.955 61.145 60.954 1.00 33.72 73 LEU B N 1
ATOM 1325 C CA . LEU B 1 73 ? 30.068 61.322 62.378 1.00 31.29 73 LEU B CA 1
ATOM 1326 C C . LEU B 1 73 ? 30.622 60.096 63.083 1.00 32.96 73 LEU B C 1
ATOM 1327 O O . LEU B 1 73 ? 31.555 60.184 63.939 1.00 33.40 73 LEU B O 1
ATOM 1332 N N . PHE B 1 74 ? 30.118 58.918 62.713 1.00 33.73 74 PHE B N 1
ATOM 1333 C CA . PHE B 1 74 ? 30.687 57.680 63.285 1.00 31.30 74 PHE B CA 1
ATOM 1334 C C . PHE B 1 74 ? 32.193 57.482 63.029 1.00 30.28 74 PHE B C 1
ATOM 1335 O O . PHE B 1 74 ? 32.947 57.087 63.892 1.00 27.75 74 PHE B O 1
ATOM 1343 N N . TYR B 1 75 ? 32.626 57.719 61.811 1.00 28.03 75 TYR B N 1
ATOM 1344 C CA . TYR B 1 75 ? 34.030 57.698 61.467 1.00 26.99 75 TYR B CA 1
ATOM 1345 C C . TYR B 1 75 ? 34.868 58.708 62.310 1.00 26.51 75 TYR B C 1
ATOM 1346 O O . TYR B 1 75 ? 35.922 58.388 62.818 1.00 27.24 75 TYR B O 1
ATOM 1355 N N . ALA B 1 76 ? 34.345 59.910 62.465 1.00 28.75 76 ALA B N 1
ATOM 1356 C CA . ALA B 1 76 ? 35.166 60.983 63.094 1.00 28.83 76 ALA B CA 1
ATOM 1357 C C . ALA B 1 76 ? 35.271 60.663 64.590 1.00 25.38 76 ALA B C 1
ATOM 1358 O O . ALA B 1 76 ? 36.366 60.674 65.144 1.00 29.16 76 ALA B O 1
ATOM 1360 N N . PHE B 1 77 ? 34.122 60.334 65.202 1.00 26.86 77 PHE B N 1
ATOM 1361 C CA . PHE B 1 77 ? 34.055 60.013 66.613 1.00 28.97 77 PHE B CA 1
ATOM 1362 C C . PHE B 1 77 ? 34.981 58.833 66.916 1.00 28.15 77 PHE B C 1
ATOM 1363 O O . PHE B 1 77 ? 35.792 58.850 67.822 1.00 27.69 77 PHE B O 1
ATOM 1371 N N . THR B 1 78 ? 34.863 57.767 66.134 1.00 30.29 78 THR B N 1
ATOM 1372 C CA . THR B 1 78 ? 35.768 56.609 66.252 1.00 28.38 78 THR B CA 1
ATOM 1373 C C . THR B 1 78 ? 37.257 56.933 66.101 1.00 28.24 78 THR B C 1
ATOM 1374 O O . THR B 1 78 ? 38.092 56.370 66.781 1.00 31.41 78 THR B O 1
ATOM 1378 N N . GLN B 1 79 ? 37.601 57.813 65.171 1.00 34.06 79 GLN B N 1
ATOM 1379 C CA . GLN B 1 79 ? 39.001 58.273 65.065 1.00 37.24 79 GLN B CA 1
ATOM 1380 C C . GLN B 1 79 ? 39.535 58.966 66.343 1.00 35.25 79 GLN B C 1
ATOM 1381 O O . GLN B 1 79 ? 40.684 58.701 66.784 1.00 29.63 79 GLN B O 1
ATOM 1387 N N . ILE B 1 80 ? 38.709 59.872 66.902 1.00 32.13 80 ILE B N 1
ATOM 1388 C CA . ILE B 1 80 ? 39.147 60.605 68.099 1.00 31.78 80 ILE B CA 1
ATOM 1389 C C . ILE B 1 80 ? 39.381 59.688 69.261 1.00 28.05 80 ILE B C 1
ATOM 1390 O O . ILE B 1 80 ? 40.411 59.784 69.928 1.00 30.51 80 ILE B O 1
ATOM 1395 N N . LEU B 1 81 ? 38.487 58.719 69.446 1.00 29.24 81 LEU B N 1
ATOM 1396 C CA . LEU B 1 81 ? 38.654 57.723 70.471 1.00 28.10 81 LEU B CA 1
ATOM 1397 C C . LEU B 1 81 ? 39.906 56.873 70.211 1.00 27.89 81 LEU B C 1
ATOM 1398 O O . LEU B 1 81 ? 40.634 56.564 71.131 1.00 28.31 81 LEU B O 1
ATOM 1403 N N . SER B 1 82 ? 40.165 56.512 68.959 1.00 31.23 82 SER B N 1
ATOM 1404 C CA . SER B 1 82 ? 41.362 55.717 68.668 1.00 33.43 82 SER B CA 1
ATOM 1405 C C . SER B 1 82 ? 42.658 56.491 68.983 1.00 37.36 82 SER B C 1
ATOM 1406 O O . SER B 1 82 ? 43.561 55.950 69.620 1.00 35.19 82 SER B O 1
ATOM 1409 N N . GLU B 1 83 ? 42.725 57.755 68.540 1.00 38.65 83 GLU B N 1
ATOM 1410 C CA . GLU B 1 83 ? 43.890 58.634 68.829 1.00 40.31 83 GLU B CA 1
ATOM 1411 C C . GLU B 1 83 ? 44.074 58.820 70.326 1.00 39.15 83 GLU B C 1
ATOM 1412 O O . GLU B 1 83 ? 45.186 58.846 70.851 1.00 32.79 83 GLU B O 1
ATOM 1418 N N . SER B 1 84 ? 42.960 58.887 71.040 1.00 36.14 84 SER B N 1
ATOM 1419 C CA . SER B 1 84 ? 43.026 58.982 72.499 1.00 35.23 84 SER B CA 1
ATOM 1420 C C . SER B 1 84 ? 43.385 57.674 73.150 1.00 38.13 84 SER B C 1
ATOM 1421 O O . SER B 1 84 ? 43.526 57.619 74.366 1.00 36.19 84 SER B O 1
ATOM 1424 N N . GLU B 1 85 ? 43.407 56.609 72.344 1.00 40.63 85 GLU B N 1
ATOM 1425 C CA . GLU B 1 85 ? 43.758 55.233 72.807 1.00 41.92 85 GLU B CA 1
ATOM 1426 C C . GLU B 1 85 ? 42.742 54.634 73.783 1.00 39.18 85 GLU B C 1
ATOM 1427 O O . GLU B 1 85 ? 43.099 53.853 74.654 1.00 39.25 85 GLU B O 1
ATOM 1433 N N . VAL B 1 86 ? 41.464 54.982 73.609 1.00 37.07 86 VAL B N 1
ATOM 1434 C CA . VAL B 1 86 ? 40.406 54.505 74.492 1.00 34.14 86 VAL B CA 1
ATOM 1435 C C . 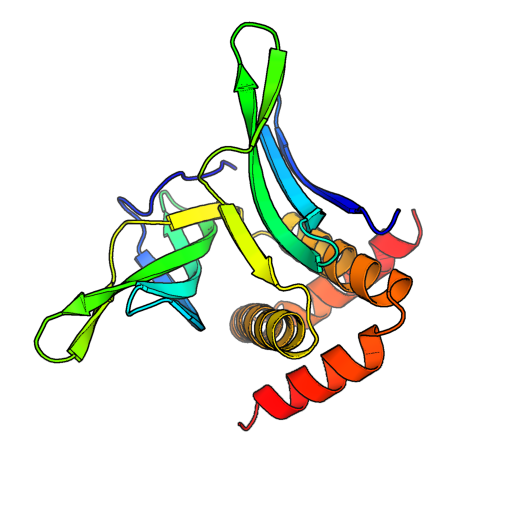VAL B 1 86 ? 39.219 53.870 73.727 1.00 32.35 86 VAL B C 1
ATOM 1436 O O . VAL B 1 86 ? 38.158 53.622 74.309 1.00 32.79 86 VAL B O 1
ATOM 1440 N N . LEU B 1 87 ? 39.371 53.592 72.431 1.00 32.06 87 LEU B N 1
ATOM 1441 C CA . LEU B 1 87 ? 38.268 53.044 71.662 1.00 30.84 87 LEU B CA 1
ATOM 1442 C C . LEU B 1 87 ? 37.708 51.731 72.281 1.00 33.58 87 LEU B C 1
ATOM 1443 O O . LEU B 1 87 ? 36.520 51.587 72.460 1.00 28.62 87 LEU B O 1
ATOM 1448 N N . HIS B 1 88 ? 38.613 50.811 72.613 1.00 34.02 88 HIS B N 1
ATOM 1449 C CA . HIS B 1 88 ? 38.218 49.502 73.091 1.00 34.15 88 HIS B CA 1
ATOM 1450 C C . HIS B 1 88 ? 37.469 49.618 74.406 1.00 30.68 88 HIS B C 1
ATOM 1451 O O . HIS B 1 88 ? 36.460 48.974 74.606 1.00 29.96 88 HIS B O 1
ATOM 1458 N N . GLU B 1 89 ? 37.978 50.450 75.297 1.00 29.93 89 GLU B N 1
ATOM 1459 C CA . GLU B 1 89 ? 37.387 50.672 76.617 1.00 30.28 89 GLU B CA 1
ATOM 1460 C C . GLU B 1 89 ? 35.996 51.299 76.504 1.00 29.36 89 GLU B C 1
ATOM 1461 O O . GLU B 1 89 ? 35.074 50.940 77.211 1.00 31.00 89 GLU B O 1
ATOM 1467 N N . VAL B 1 90 ? 35.829 52.224 75.572 1.00 28.58 90 VAL B N 1
ATOM 1468 C CA . VAL B 1 90 ? 34.530 52.835 75.338 1.00 27.50 90 VAL B CA 1
ATOM 1469 C C . VAL B 1 90 ? 33.602 51.791 74.745 1.00 26.86 90 VAL B C 1
ATOM 1470 O O . VAL B 1 90 ? 32.408 51.784 75.066 1.00 28.05 90 VAL B O 1
ATOM 1474 N N . GLN B 1 91 ? 34.147 50.937 73.865 1.00 30.56 91 GLN B N 1
ATOM 1475 C CA . GLN B 1 91 ? 33.306 49.916 73.181 1.00 29.16 91 GLN B CA 1
ATOM 1476 C C . GLN B 1 91 ? 32.733 48.987 74.232 1.00 26.16 91 GLN B C 1
ATOM 1477 O O . GLN B 1 91 ? 31.521 48.628 74.225 1.00 25.69 91 GLN B O 1
ATOM 1483 N N . LYS B 1 92 ? 33.599 48.653 75.155 1.00 28.08 92 LYS B N 1
ATOM 1484 C CA . LYS B 1 92 ? 33.237 47.691 76.195 1.00 30.63 92 LYS B CA 1
ATOM 1485 C C . LYS B 1 92 ? 32.231 48.337 77.117 1.00 29.64 92 LYS B C 1
ATOM 1486 O O . LYS B 1 92 ? 31.238 47.751 77.394 1.00 25.68 92 LYS B O 1
ATOM 1492 N N . ARG B 1 93 ? 32.455 49.583 77.540 1.00 29.45 93 ARG B N 1
ATOM 1493 C CA . ARG B 1 93 ? 31.483 50.230 78.401 1.00 30.25 93 ARG B CA 1
ATOM 1494 C C . ARG B 1 93 ? 30.145 50.453 77.716 1.00 26.11 93 ARG B C 1
ATOM 1495 O O . ARG B 1 93 ? 29.104 50.273 78.307 1.00 25.89 93 ARG B O 1
ATOM 1503 N N . ALA B 1 94 ? 30.163 50.814 76.448 1.00 28.16 94 ALA B N 1
ATOM 1504 C CA . ALA B 1 94 ? 28.904 50.984 75.722 1.00 27.69 94 ALA B CA 1
ATOM 1505 C C . ALA B 1 94 ? 28.126 49.670 75.664 1.00 28.37 94 ALA B C 1
ATOM 1506 O O . ALA B 1 94 ? 26.916 49.663 75.796 1.00 28.49 94 ALA B O 1
ATOM 1508 N N . GLU B 1 95 ? 28.821 48.560 75.433 1.00 29.94 95 GLU B N 1
ATOM 1509 C CA . GLU B 1 95 ? 28.175 47.232 75.455 1.00 27.54 95 GLU B CA 1
ATOM 1510 C C . GLU B 1 95 ? 27.461 46.965 76.815 1.00 27.70 95 GLU B C 1
ATOM 1511 O O . GLU B 1 95 ? 26.329 46.463 76.891 1.00 27.81 95 GLU B O 1
ATOM 1517 N N . GLU B 1 96 ? 28.149 47.304 77.876 1.00 27.79 96 GLU B N 1
ATOM 1518 C CA . GLU B 1 96 ? 27.626 47.185 79.227 1.00 30.44 96 GLU B CA 1
ATOM 1519 C C . GLU B 1 96 ? 26.427 48.054 79.473 1.00 32.83 96 GLU B C 1
ATOM 1520 O O . GLU B 1 96 ? 25.518 47.679 80.212 1.00 32.76 96 GLU B O 1
ATOM 1526 N N . LEU B 1 97 ? 26.386 49.208 78.833 1.00 30.99 97 LEU B N 1
ATOM 1527 C CA . LEU B 1 97 ? 25.222 50.077 79.004 1.00 31.82 97 LEU B CA 1
ATOM 1528 C C . LEU B 1 97 ? 23.971 49.504 78.343 1.00 33.09 97 LEU B C 1
ATOM 1529 O O . LEU B 1 97 ? 22.840 49.803 78.751 1.00 29.91 97 LEU B O 1
ATOM 1534 N N . LYS B 1 98 ? 24.189 48.689 77.326 1.00 38.19 98 LYS B N 1
ATOM 1535 C CA . LYS B 1 98 ? 23.126 48.044 76.588 1.00 43.75 98 LYS B CA 1
ATOM 1536 C C . LYS B 1 98 ? 22.293 47.153 77.527 1.00 46.37 98 LYS B C 1
ATOM 1537 O O . LYS B 1 98 ? 21.065 47.158 77.476 1.00 46.07 98 LYS B O 1
ATOM 1543 N N . ALA B 1 99 ? 22.955 46.422 78.409 1.00 48.95 99 ALA B N 1
ATOM 1544 C CA . ALA B 1 99 ? 22.294 45.533 79.382 1.00 59.06 99 ALA B CA 1
ATOM 1545 C C . ALA B 1 99 ? 21.302 46.153 80.407 1.00 63.12 99 ALA B C 1
ATOM 1546 O O . ALA B 1 99 ? 20.317 45.501 80.727 1.00 70.06 99 ALA B O 1
ATOM 1548 N N . LYS B 1 100 ? 21.555 47.359 80.934 1.00 59.35 100 LYS B N 1
ATOM 1549 C CA . LYS B 1 100 ? 20.653 47.990 81.911 1.00 46.09 100 LYS B CA 1
#

Organism: Escherichia phage T5 (NCBI:txid2695836)

Radius of gyration: 16.19 Å; Cα contacts (8 Å, |Δi|>4): 336; chains: 2; bounding box: 37×40×38 Å

Foldseek 3Di:
DDKFQWQVQKDFPDWAWDADDQFWTWIFTWIDHPHFIWTWTWTWGQDPVGDTDTDRGTMIDGDDCVVVVVCVVVVLVVCVVVPNNVVVVVVVVVVDDD/DPWDWDFPDDDVFKTWIWIWDADPNFIKTKTFIWGQDPVGDIDTDPRMDIGGPDPVVVVVVVVVVLVVCVVVVCNVVVVVVVVVVVDD

InterPro domains:
  IPR003173 Transcriptional coactivator p15 (PC4), C-terminal [PF02229] (24-64)
  IPR009044 ssDNA-binding transcriptional regulator [G3DSA:2.30.31.10] (1-102)
  IPR009044 ssDNA-binding transcriptional regulator [SSF54447] (23-84)

Sequence (186 aa):
EQVNQNYEGHVDDQSIILWEKEGEQVRLTVSEFRGNLYMGIRYWLLDINDEWFPTKSGFSFPYTLETTSQLFYAFTQILSESEVLHEVQKRAEELKAKVDDQSIILWEKEGEQVRLTVSEFRGNLYMGIRYWLLDINDEWFPTKSGFSFPYTLETTSQLFYAFTQILSESEVLHEVQKRAEELKAK